Protein AF-A0A3B0WNK8-F1 (afdb_monomer_lite)

Foldseek 3Di:
DPPPPVVVVVVVPPPPPQPPLQDDVDDWDDLVLLQVLLLVLCVVVCVALNNLQCGDQQAGHRLAVDCQLQDFLQQVLCCAQLWAQQDPPDSHRYTGDHCNVVDQLSSSQSNSSNSQPGSNHNNVDGRTSSNSSNSVVVLVCVQVVQPDLPPVQAPNPDPVDGFRQSDKTFRDKDFDAWDADPDDPVRGPPTAGTKIKIKIKGKGKGWDFPPPDDPTDTDIDIDIFIKIWIDGSRDGDDIDGDGDD

Sequence (245 aa):
MYHHVFMAIVLALMSGISFDIFASDSKPLSKNMLMNQGRAQYKLCSGCHGLGGEGTQNFAPALSNSPIVNGPVYPLISAVIGGIAQSKGNKWDAYMPAWSGVLSHERLASVITYIRNSLGNTTGDLVQPDTIVTVVFIYNAIKQAELPYDVKTCNYSMIDEPIKADNVSVIKIEKSGKYNSPHNSKHKGVEYSPVITVTARVSGICKNFDNKSDGAKEKYKRFISEFEFVIYKNNFERWTVKEVF

Secondary structure (DSSP, 8-state):
--SSSTTTTTGGGSS-----TT---SPPPPHHHHHHHHHHHHTTTHHHH-TTS--BTTTB---TT-HHHHS-HHHHHHHHHH-B---TTSS--PPBPP-BTTB-HHHHHHHHHHHHTSTT--------HHHHHHHHHHHHHHHHS---S--TTS-SS---S---GGGEEEEEEEEES-EE-SS-TTSTT-EESSEEEEEEEEEEEEEE---SSSS---EEEEEEEEEEEEEETTEEEEEEE----

Organism: NCBI:txid652676

pLDDT: mean 70.43, std 22.32, range [25.95, 98.62]

Structure (mmCIF, N/CA/C/O backbone):
data_AF-A0A3B0WNK8-F1
#
_entry.id   AF-A0A3B0WNK8-F1
#
loop_
_atom_site.group_PDB
_atom_site.id
_atom_site.type_symbol
_atom_site.label_atom_id
_atom_site.label_alt_id
_atom_site.label_comp_id
_atom_site.label_asym_id
_atom_site.label_entity_id
_atom_site.label_seq_id
_atom_site.pdbx_PDB_ins_code
_atom_site.Cartn_x
_atom_site.Cartn_y
_atom_site.Cartn_z
_atom_site.occupancy
_atom_site.B_iso_or_equiv
_atom_site.auth_seq_id
_atom_site.auth_comp_id
_atom_site.auth_asym_id
_atom_site.auth_atom_id
_atom_site.pdbx_PDB_model_num
ATOM 1 N N . MET A 1 1 ? -19.966 33.168 23.000 1.00 37.72 1 MET A N 1
ATOM 2 C CA . MET A 1 1 ? -19.809 33.012 21.532 1.00 37.72 1 MET A CA 1
ATOM 3 C C . MET A 1 1 ? -19.093 31.707 21.124 1.00 37.72 1 MET A C 1
ATOM 5 O O . MET A 1 1 ? -18.493 31.666 20.065 1.00 37.72 1 MET A O 1
ATOM 9 N N . TYR A 1 2 ? -19.227 30.607 21.884 1.00 29.22 2 TYR A N 1
ATOM 10 C CA . TYR A 1 2 ? -18.675 29.279 21.531 1.00 29.22 2 TYR A CA 1
ATOM 11 C C . TYR A 1 2 ? -19.730 28.162 21.687 1.00 29.22 2 TYR A C 1
ATOM 13 O O . TYR A 1 2 ? -19.453 27.078 22.183 1.00 29.22 2 TYR A O 1
ATOM 21 N N . HIS A 1 3 ? -20.984 28.440 21.318 1.00 26.25 3 HIS A N 1
ATOM 22 C CA . HIS A 1 3 ? -22.077 27.449 21.351 1.00 26.25 3 HIS A CA 1
ATOM 23 C C . HIS A 1 3 ? -22.727 27.201 19.984 1.00 26.25 3 HIS A C 1
ATOM 25 O O . HIS A 1 3 ? -23.557 26.312 19.853 1.00 26.25 3 HIS A O 1
ATOM 31 N N . HIS A 1 4 ? -22.309 27.927 18.941 1.00 26.36 4 HIS A N 1
ATOM 32 C CA . HIS A 1 4 ? -22.907 27.815 17.605 1.00 26.36 4 HIS A CA 1
ATOM 33 C C . HIS A 1 4 ? -22.056 27.030 16.596 1.00 26.36 4 HIS A C 1
ATOM 35 O O . HIS A 1 4 ? -22.533 26.754 15.502 1.00 26.36 4 HIS A O 1
ATOM 41 N N . VAL A 1 5 ? -20.837 26.605 16.955 1.00 28.52 5 VAL A N 1
ATOM 42 C CA . VAL A 1 5 ? -19.966 25.835 16.041 1.00 28.52 5 VAL A CA 1
ATOM 43 C C . VAL A 1 5 ? -20.253 24.325 16.103 1.00 28.52 5 VAL A C 1
ATOM 45 O O . VAL A 1 5 ? -20.134 23.639 15.095 1.00 28.52 5 VAL A O 1
ATOM 48 N N . PHE A 1 6 ? -20.750 23.805 17.233 1.00 28.17 6 PHE A N 1
ATOM 49 C CA . PHE A 1 6 ? -21.112 22.384 17.364 1.00 28.17 6 PHE A CA 1
ATOM 50 C C . PHE A 1 6 ? -22.435 22.006 16.672 1.00 28.17 6 PHE A C 1
ATOM 52 O O . PHE A 1 6 ? -22.648 20.842 16.348 1.00 28.17 6 PHE A O 1
ATOM 59 N N . MET A 1 7 ? -23.316 22.975 16.392 1.00 27.95 7 MET A N 1
ATOM 60 C CA . MET A 1 7 ? -24.612 22.706 15.750 1.00 27.95 7 MET A CA 1
ATOM 61 C C . MET A 1 7 ? -24.535 22.606 14.218 1.00 27.95 7 MET A C 1
ATOM 63 O O . MET A 1 7 ? -25.432 22.042 13.597 1.00 27.95 7 MET A O 1
ATOM 67 N N . ALA A 1 8 ? -23.461 23.109 13.599 1.00 25.95 8 ALA A N 1
ATOM 68 C CA . ALA A 1 8 ? -23.326 23.133 12.142 1.00 25.95 8 ALA A CA 1
ATOM 69 C C . ALA A 1 8 ? -22.844 21.799 11.537 1.00 25.95 8 ALA A C 1
ATOM 71 O O . ALA A 1 8 ? -23.029 21.577 10.346 1.00 25.95 8 ALA A O 1
ATOM 72 N N . ILE A 1 9 ? -22.289 20.883 12.341 1.00 31.25 9 ILE A N 1
ATOM 73 C CA . ILE A 1 9 ? -21.860 19.552 11.866 1.00 31.25 9 ILE A CA 1
ATOM 74 C C . ILE A 1 9 ? -23.006 18.526 11.950 1.00 31.25 9 ILE A C 1
ATOM 76 O O . ILE A 1 9 ? -23.026 17.550 11.207 1.00 31.25 9 ILE A O 1
ATOM 80 N N . VAL A 1 10 ? -24.028 18.778 12.775 1.00 29.42 10 VAL A N 1
ATOM 81 C CA . VAL A 1 10 ? -25.179 17.869 12.931 1.00 29.42 10 VAL A CA 1
ATOM 82 C C . VAL A 1 10 ? -26.252 18.084 11.847 1.00 29.42 10 VAL A C 1
ATOM 84 O O . VAL A 1 10 ? -26.999 17.160 11.533 1.00 29.42 10 VAL A O 1
ATOM 87 N N . LEU A 1 11 ? -26.318 19.258 11.204 1.00 26.69 11 LEU A N 1
ATOM 88 C CA . LEU A 1 11 ? -27.393 19.571 10.246 1.00 26.69 11 LEU A CA 1
ATOM 89 C C . LEU A 1 11 ? -27.169 19.108 8.795 1.00 26.69 11 LEU A C 1
ATOM 91 O O . LEU A 1 11 ? -28.100 19.195 7.999 1.00 26.69 11 LEU A O 1
ATOM 95 N N . ALA A 1 12 ? -26.001 18.565 8.441 1.00 29.78 12 ALA A N 1
ATOM 96 C CA . ALA A 1 12 ? -25.800 17.946 7.123 1.00 29.78 12 ALA A CA 1
ATOM 97 C C . ALA A 1 12 ? -26.299 16.485 7.051 1.00 29.78 12 ALA A C 1
ATOM 99 O O . ALA A 1 12 ? -26.254 15.871 5.989 1.00 29.78 12 ALA A O 1
ATOM 1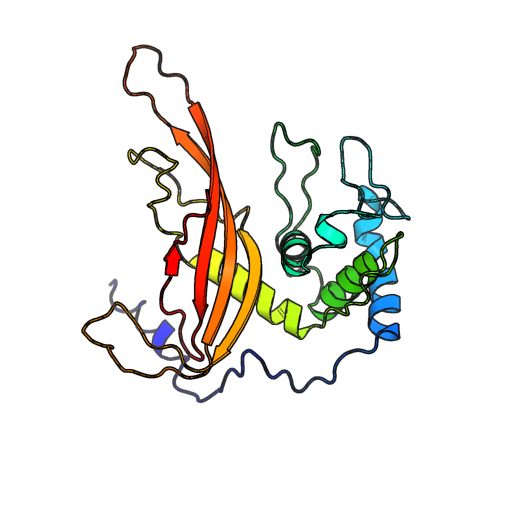00 N N . LEU A 1 13 ? -26.796 15.922 8.161 1.00 36.06 13 LEU A N 1
ATOM 101 C CA . LEU A 1 13 ? -27.188 14.509 8.261 1.00 36.06 13 LEU A CA 1
ATOM 102 C C . LEU A 1 13 ? -28.700 14.253 8.121 1.00 36.06 13 LEU A C 1
ATOM 104 O O . LEU A 1 13 ? -29.122 13.102 8.184 1.00 36.06 13 LEU A O 1
ATOM 108 N N . MET A 1 14 ? -29.528 15.288 7.925 1.00 34.94 14 MET A N 1
ATOM 109 C CA . MET A 1 14 ? -30.997 15.148 7.861 1.00 34.94 14 MET A CA 1
ATOM 110 C C . MET A 1 14 ? -31.585 15.115 6.443 1.00 34.94 14 MET A C 1
ATOM 112 O O . MET A 1 14 ? -32.766 14.818 6.282 1.00 34.94 14 MET A O 1
ATOM 116 N N . SER A 1 15 ? -30.796 15.358 5.396 1.00 31.56 15 SER A N 1
ATOM 117 C CA . SER A 1 15 ? -31.182 14.943 4.045 1.00 31.56 15 SER A CA 1
ATOM 118 C C . SER A 1 15 ? -30.676 13.521 3.857 1.00 31.56 15 SER A C 1
ATOM 120 O O . SER A 1 15 ? -29.467 13.323 3.889 1.00 31.56 15 SER A O 1
ATOM 122 N N . GLY A 1 16 ? -31.581 12.552 3.713 1.00 35.41 16 GLY A N 1
ATOM 123 C CA . GLY A 1 16 ? -31.329 11.109 3.614 1.00 35.41 16 GLY A CA 1
ATOM 124 C C . GLY A 1 16 ? -30.477 10.656 2.424 1.00 35.41 16 GLY A C 1
ATOM 125 O O . GLY A 1 16 ? -30.886 9.783 1.664 1.00 35.41 16 GLY A O 1
ATOM 126 N N . ILE A 1 17 ? -29.277 11.210 2.277 1.00 36.06 17 ILE A N 1
ATOM 127 C CA . ILE A 1 17 ? -28.228 10.665 1.436 1.00 36.06 17 ILE A CA 1
ATOM 128 C C . ILE A 1 17 ? -27.702 9.458 2.207 1.00 36.06 17 ILE A C 1
ATOM 130 O O . ILE A 1 17 ? -26.900 9.576 3.132 1.00 36.06 17 ILE A O 1
ATOM 134 N N . SER A 1 18 ? -28.237 8.287 1.880 1.00 37.50 18 SER A N 1
ATOM 135 C CA . SER A 1 18 ? -27.627 7.031 2.289 1.00 37.50 18 SER A CA 1
ATOM 136 C C . SER A 1 18 ? -26.228 7.013 1.681 1.00 37.50 18 SER A C 1
ATOM 138 O O . SER A 1 18 ? -26.074 6.773 0.488 1.00 37.50 18 SER A O 1
ATOM 140 N N . PHE A 1 19 ? -25.204 7.331 2.472 1.00 38.59 19 PHE A N 1
ATOM 141 C CA . PHE A 1 19 ? -23.836 7.015 2.098 1.00 38.59 19 PHE A CA 1
ATOM 142 C C . PHE A 1 19 ? -23.714 5.500 2.217 1.00 38.59 19 PHE A C 1
ATOM 144 O O . PHE A 1 19 ? -23.379 4.959 3.271 1.00 38.59 19 PHE A O 1
ATOM 151 N N . ASP A 1 20 ? -24.040 4.786 1.145 1.00 43.72 20 ASP A N 1
ATOM 152 C CA . ASP A 1 20 ? -23.587 3.416 0.999 1.00 43.72 20 ASP A CA 1
ATOM 153 C C . ASP A 1 20 ? -22.071 3.475 0.806 1.00 43.72 20 ASP A C 1
ATOM 155 O O . ASP A 1 20 ? -21.561 3.483 -0.309 1.00 43.72 20 ASP A O 1
ATOM 159 N N . ILE A 1 21 ? -21.343 3.509 1.929 1.00 48.03 21 ILE A N 1
ATOM 160 C CA . ILE A 1 21 ? -19.869 3.522 2.043 1.00 48.03 21 ILE A CA 1
ATOM 161 C C . ILE A 1 21 ? -19.209 2.381 1.225 1.00 48.03 21 ILE A C 1
ATOM 163 O O . ILE A 1 21 ? -17.996 2.357 1.049 1.00 48.03 21 ILE A O 1
ATOM 167 N N . PHE A 1 22 ? -19.999 1.451 0.675 1.00 52.12 22 PHE A N 1
ATOM 168 C CA . PHE A 1 22 ? -19.555 0.245 -0.015 1.00 52.12 22 PHE A CA 1
ATOM 169 C C . PHE A 1 22 ? -20.239 -0.092 -1.333 1.00 52.12 22 PHE A C 1
ATOM 171 O O . PHE A 1 22 ? -19.900 -1.124 -1.910 1.00 52.12 22 PHE A O 1
ATOM 178 N N . ALA A 1 23 ? -21.198 0.702 -1.798 1.00 46.16 23 ALA A N 1
ATOM 179 C CA . ALA A 1 23 ? -21.828 0.447 -3.086 1.00 46.16 23 ALA A CA 1
ATOM 180 C C . ALA A 1 23 ? -21.550 1.634 -3.997 1.00 46.16 23 ALA A C 1
ATOM 182 O O . ALA A 1 23 ? -22.350 2.555 -4.118 1.00 46.16 23 ALA A O 1
ATOM 183 N N . SER A 1 24 ? -20.378 1.617 -4.629 1.00 51.16 24 SER A N 1
ATOM 184 C CA . SER A 1 24 ? -20.293 2.284 -5.916 1.00 51.16 24 SER A CA 1
ATOM 185 C C . SER A 1 24 ? -21.029 1.395 -6.911 1.00 51.16 24 SER A C 1
ATOM 187 O O . SER A 1 24 ? -20.645 0.246 -7.126 1.00 51.16 24 SER A O 1
ATOM 189 N N . ASP A 1 25 ? -22.068 1.925 -7.550 1.00 54.75 25 ASP A N 1
ATOM 190 C CA . ASP A 1 25 ? -22.726 1.274 -8.690 1.00 54.75 25 ASP A CA 1
ATOM 191 C C . ASP A 1 25 ? -21.802 1.196 -9.929 1.00 54.75 25 ASP A C 1
ATOM 193 O O . ASP A 1 25 ? -22.206 0.745 -11.005 1.00 54.75 25 ASP A O 1
ATOM 197 N N . SER A 1 26 ? -20.539 1.633 -9.817 1.00 64.69 26 SER A N 1
ATOM 198 C CA . SER A 1 26 ? -19.563 1.504 -10.889 1.00 64.69 26 SER A CA 1
ATOM 199 C C . SER A 1 26 ? -19.149 0.047 -11.071 1.00 64.69 26 SER A C 1
ATOM 201 O O . SER A 1 26 ? -18.575 -0.584 -10.184 1.00 64.69 26 SER A O 1
ATOM 203 N N . LYS A 1 27 ? -19.387 -0.476 -12.274 1.00 79.94 27 LYS A N 1
ATOM 204 C CA . LYS A 1 27 ? -18.893 -1.785 -12.704 1.00 79.94 27 LYS A CA 1
ATOM 205 C C . LYS A 1 27 ? -17.378 -1.904 -12.436 1.00 79.94 27 LYS A C 1
ATOM 207 O O . LYS A 1 27 ? -16.642 -0.986 -12.808 1.00 79.94 27 LYS A O 1
ATOM 212 N N . PRO A 1 28 ? -16.893 -3.032 -11.875 1.00 89.00 28 PRO A N 1
ATOM 213 C CA . PRO A 1 28 ? -15.470 -3.222 -11.619 1.00 89.00 28 PRO A CA 1
ATOM 214 C C . PRO A 1 28 ? -14.658 -3.104 -12.908 1.00 89.00 28 PRO A C 1
ATOM 216 O O . PRO A 1 28 ? -15.062 -3.581 -13.977 1.00 89.00 28 PRO A O 1
ATOM 219 N N . LEU A 1 29 ? -13.483 -2.492 -12.797 1.00 93.38 29 LEU A N 1
ATOM 220 C CA . LEU A 1 29 ? -12.569 -2.333 -13.915 1.00 93.38 29 LEU A CA 1
ATOM 221 C C . LEU A 1 29 ? -11.944 -3.677 -14.278 1.00 93.38 29 LEU A C 1
ATOM 223 O O . LEU A 1 29 ? -11.551 -4.468 -13.415 1.00 93.38 29 LEU A O 1
ATOM 227 N N . SER A 1 30 ? -11.826 -3.924 -15.583 1.00 96.75 30 SER A N 1
ATOM 228 C CA . SER A 1 30 ? -11.186 -5.139 -16.085 1.00 96.75 30 SER A CA 1
ATOM 229 C C . SER A 1 30 ? -9.683 -5.139 -15.792 1.00 96.75 30 SER A C 1
ATOM 231 O O . SER A 1 30 ? -9.039 -4.087 -15.771 1.00 96.75 30 SER A O 1
ATOM 233 N N . LYS A 1 31 ? -9.091 -6.335 -15.661 1.00 96.50 31 LYS A N 1
ATOM 234 C CA . LYS A 1 31 ? -7.638 -6.500 -15.497 1.00 96.50 31 LYS A CA 1
ATOM 235 C C . LYS A 1 31 ? -6.847 -5.745 -16.566 1.00 96.50 31 LYS A C 1
ATOM 237 O O . LYS A 1 31 ? -5.891 -5.057 -16.236 1.00 96.50 31 LYS A O 1
ATOM 242 N N . ASN A 1 32 ? -7.252 -5.833 -17.834 1.00 97.81 32 ASN A N 1
ATOM 243 C CA . ASN A 1 32 ? -6.546 -5.160 -18.927 1.00 97.81 32 ASN A CA 1
ATOM 244 C C . ASN A 1 32 ? -6.573 -3.634 -18.784 1.00 97.81 32 ASN A C 1
ATOM 246 O O . ASN A 1 32 ? -5.550 -2.992 -19.007 1.00 97.81 32 ASN A O 1
ATOM 250 N N . MET A 1 33 ? -7.704 -3.055 -18.370 1.00 97.44 33 MET A N 1
ATOM 251 C CA . MET A 1 33 ? -7.795 -1.615 -18.107 1.00 97.44 33 MET A CA 1
ATOM 252 C C . MET A 1 33 ? -6.867 -1.207 -16.961 1.00 97.44 33 MET A C 1
ATOM 254 O O . MET A 1 33 ? -6.039 -0.315 -17.146 1.00 97.44 33 MET A O 1
ATOM 258 N N . LEU A 1 34 ? -6.943 -1.916 -15.827 1.00 98.38 34 LEU A N 1
ATOM 259 C CA . LEU A 1 34 ? -6.104 -1.654 -14.655 1.00 98.38 34 LEU A CA 1
ATOM 260 C C . LEU A 1 34 ? -4.610 -1.769 -14.986 1.00 98.38 34 LEU A C 1
ATOM 262 O O . LEU A 1 34 ? -3.828 -0.888 -14.643 1.00 98.38 34 LEU A O 1
ATOM 266 N N . MET A 1 35 ? -4.203 -2.819 -15.705 1.00 98.38 35 MET A N 1
ATOM 267 C CA . MET A 1 35 ? -2.801 -3.043 -16.065 1.00 98.38 35 MET A CA 1
ATOM 268 C C . MET A 1 35 ? -2.279 -2.009 -17.069 1.00 98.38 35 MET A C 1
ATOM 270 O O . MET A 1 35 ? -1.164 -1.512 -16.901 1.00 98.38 35 MET A O 1
ATOM 274 N N . ASN A 1 36 ? -3.059 -1.656 -18.096 1.00 98.31 36 ASN A N 1
ATOM 275 C CA . ASN A 1 36 ? -2.638 -0.682 -19.107 1.00 98.31 36 ASN A CA 1
ATOM 276 C C . ASN A 1 36 ? -2.526 0.725 -18.518 1.00 98.31 36 ASN A C 1
ATOM 278 O O . ASN A 1 36 ? -1.515 1.406 -18.703 1.00 98.31 36 ASN A O 1
ATOM 282 N N . GLN A 1 37 ? -3.541 1.148 -17.765 1.00 98.44 37 GLN A N 1
ATOM 283 C CA . GLN A 1 37 ? -3.515 2.438 -17.090 1.00 98.44 37 GLN A CA 1
ATOM 284 C C . GLN A 1 37 ? -2.439 2.462 -16.004 1.00 98.44 37 GLN A C 1
ATOM 286 O O . GLN A 1 37 ? -1.698 3.437 -15.900 1.00 98.44 37 GLN A O 1
ATOM 291 N N . GLY A 1 38 ? -2.296 1.378 -15.243 1.00 98.56 38 GLY A N 1
ATOM 292 C CA . GLY A 1 38 ? -1.302 1.251 -14.186 1.00 98.56 38 GLY A CA 1
ATOM 293 C C . GLY A 1 38 ? 0.124 1.343 -14.710 1.00 98.56 38 GLY A C 1
ATOM 294 O O . GLY A 1 38 ? 0.927 2.078 -14.143 1.00 98.56 38 GLY A O 1
ATOM 295 N N . ARG A 1 39 ? 0.421 0.717 -15.856 1.00 98.44 39 ARG A N 1
ATOM 296 C CA . ARG A 1 39 ? 1.704 0.879 -16.558 1.00 98.44 39 ARG A CA 1
ATOM 297 C C . ARG A 1 39 ? 1.978 2.340 -16.913 1.00 98.44 39 ARG A C 1
ATOM 299 O O . ARG A 1 39 ? 3.106 2.806 -16.769 1.00 98.44 39 ARG A O 1
ATOM 306 N N . ALA A 1 40 ? 0.965 3.064 -17.392 1.00 98.19 40 ALA A N 1
ATOM 307 C CA . ALA A 1 40 ? 1.114 4.475 -17.735 1.00 98.19 40 ALA A CA 1
ATOM 308 C C . ALA A 1 40 ? 1.395 5.336 -16.494 1.00 98.19 40 ALA A C 1
ATOM 310 O O . ALA A 1 40 ? 2.270 6.198 -16.547 1.00 98.19 40 ALA A O 1
ATOM 311 N N . GLN A 1 41 ? 0.705 5.071 -15.379 1.00 98.25 41 GLN A N 1
ATOM 312 C CA . GLN A 1 41 ? 0.925 5.780 -14.115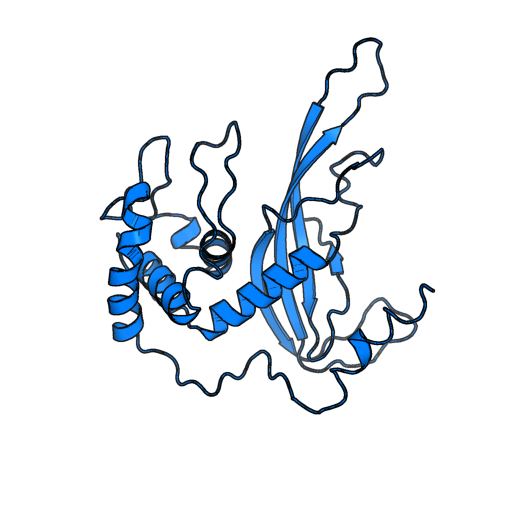 1.00 98.25 41 GLN A CA 1
ATOM 313 C C . GLN A 1 41 ? 2.261 5.415 -13.457 1.00 98.25 41 GLN A C 1
ATOM 315 O O . GLN A 1 41 ? 2.887 6.274 -12.846 1.00 98.25 41 GLN A O 1
ATOM 320 N N . TYR A 1 42 ? 2.749 4.182 -13.632 1.00 98.50 42 TYR A N 1
ATOM 321 C CA . TYR A 1 42 ? 4.013 3.727 -13.045 1.00 98.50 42 TYR A CA 1
ATOM 322 C C . TYR A 1 42 ? 5.223 4.567 -13.480 1.00 98.50 42 TYR A C 1
ATOM 324 O O . TYR A 1 42 ? 6.209 4.636 -12.752 1.00 98.50 42 TYR A O 1
ATOM 332 N N . LYS A 1 43 ? 5.139 5.284 -14.609 1.00 97.00 43 LYS A N 1
ATOM 333 C CA . LYS A 1 43 ? 6.168 6.248 -15.039 1.00 97.00 43 LYS A CA 1
ATOM 334 C C . LYS A 1 43 ? 6.470 7.318 -13.982 1.00 97.00 43 LYS A C 1
ATOM 336 O O . LYS A 1 43 ? 7.591 7.808 -13.912 1.00 97.00 43 LYS A O 1
ATOM 341 N N . LEU A 1 44 ? 5.483 7.665 -13.154 1.00 96.94 44 LEU A N 1
ATOM 342 C CA . LEU A 1 44 ? 5.641 8.597 -12.035 1.00 96.94 44 LEU A CA 1
ATOM 343 C C . LEU A 1 44 ? 6.426 7.977 -10.868 1.00 96.94 44 LEU A C 1
ATOM 345 O O . LEU A 1 44 ? 7.073 8.687 -10.106 1.00 96.94 44 LEU A O 1
ATOM 349 N N . CYS A 1 45 ? 6.381 6.651 -10.733 1.00 97.38 45 CYS A N 1
ATOM 350 C CA . CYS A 1 45 ? 7.039 5.895 -9.669 1.00 97.38 45 CYS A CA 1
ATOM 351 C C . CYS A 1 45 ? 8.452 5.443 -10.073 1.00 97.38 45 CYS A C 1
ATOM 353 O O . CYS A 1 45 ? 9.346 5.350 -9.230 1.00 97.38 45 CYS A O 1
ATOM 355 N N . SER A 1 46 ? 8.664 5.167 -11.364 1.00 97.00 46 SER A N 1
ATOM 356 C CA . SER A 1 46 ? 9.895 4.565 -11.882 1.00 97.00 46 SER A CA 1
ATOM 357 C C . SER A 1 46 ? 11.126 5.458 -11.757 1.00 97.00 46 SER A C 1
ATOM 359 O O . SER A 1 46 ? 12.237 4.942 -11.783 1.00 97.00 46 SER A O 1
ATOM 361 N N . GLY 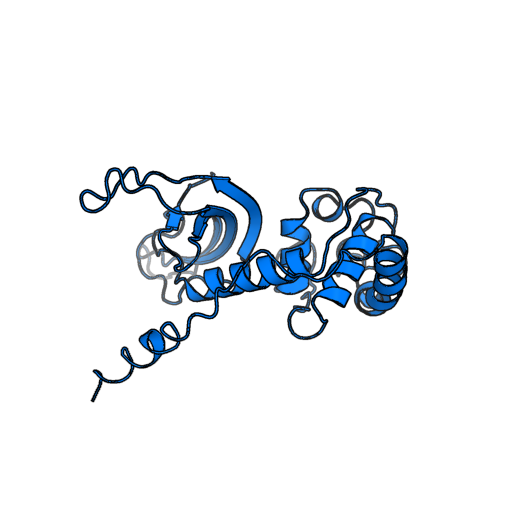A 1 47 ? 10.953 6.775 -11.602 1.00 94.56 47 GLY A N 1
ATOM 362 C CA . GLY A 1 47 ? 12.072 7.697 -11.378 1.00 94.56 47 GLY A CA 1
ATOM 363 C C . GLY A 1 47 ? 12.866 7.379 -10.107 1.00 94.56 47 GLY A C 1
ATOM 364 O O . GLY A 1 47 ? 14.079 7.546 -10.092 1.00 94.56 47 GLY A O 1
ATOM 365 N N . CYS A 1 48 ? 12.197 6.860 -9.072 1.00 95.19 48 CYS A N 1
ATOM 366 C CA . CYS A 1 48 ? 12.845 6.426 -7.833 1.00 95.19 48 CYS A CA 1
ATOM 367 C C . CYS A 1 48 ? 12.955 4.898 -7.760 1.00 95.19 48 CYS A C 1
ATOM 369 O O . CYS A 1 48 ? 13.992 4.360 -7.377 1.00 95.19 48 CYS A O 1
ATOM 371 N N . HIS A 1 49 ? 11.886 4.187 -8.130 1.00 96.88 49 HIS A N 1
ATOM 372 C CA . HIS A 1 49 ? 11.799 2.734 -7.969 1.00 96.88 49 HIS A CA 1
ATOM 373 C C . HIS A 1 49 ? 12.394 1.928 -9.132 1.00 96.88 49 HIS A C 1
ATOM 375 O O . HIS A 1 49 ? 12.370 0.701 -9.081 1.00 96.88 49 HIS A O 1
ATOM 381 N N . GLY A 1 50 ? 12.929 2.584 -10.162 1.00 97.00 50 GLY A N 1
ATOM 382 C CA . GLY A 1 50 ? 13.478 1.924 -11.343 1.00 97.00 50 GLY A CA 1
ATOM 383 C C . GLY A 1 50 ? 12.403 1.488 -12.342 1.00 97.00 50 GLY A C 1
ATOM 384 O O . GLY A 1 50 ? 11.211 1.383 -12.023 1.00 97.00 50 GLY A O 1
ATOM 385 N N . LEU A 1 51 ? 12.809 1.246 -13.589 1.00 96.75 51 LEU A N 1
ATOM 386 C CA . LEU A 1 51 ? 11.878 0.874 -14.664 1.00 96.75 51 LEU A CA 1
ATOM 387 C C . LEU A 1 51 ? 11.298 -0.530 -14.458 1.00 96.75 51 LEU A C 1
ATOM 389 O O . LEU A 1 51 ? 10.135 -0.768 -14.786 1.00 96.75 51 LEU A O 1
ATOM 393 N N . GLY A 1 52 ? 12.101 -1.440 -13.908 1.00 96.75 52 GLY A N 1
ATOM 394 C CA . GLY A 1 52 ? 11.733 -2.807 -13.560 1.00 96.75 52 GLY A CA 1
ATOM 395 C C . GLY A 1 52 ? 11.327 -2.984 -12.097 1.00 96.75 52 GLY A C 1
ATOM 396 O O . GLY A 1 52 ? 11.047 -4.109 -11.697 1.00 96.75 52 GLY A O 1
ATOM 397 N N . GLY A 1 53 ? 11.256 -1.908 -11.306 1.00 97.69 53 GLY A N 1
ATOM 398 C CA . GLY A 1 53 ? 10.954 -1.986 -9.876 1.00 97.69 53 GLY A CA 1
ATOM 399 C C . GLY A 1 53 ? 12.146 -2.411 -9.016 1.00 97.69 53 GLY A C 1
ATOM 400 O O . GLY A 1 53 ? 11.950 -2.788 -7.867 1.00 97.69 53 GLY A O 1
ATOM 401 N N . GLU A 1 54 ? 13.364 -2.366 -9.544 1.00 96.50 54 GLU A N 1
ATOM 402 C CA . GLU A 1 54 ? 14.608 -2.776 -8.888 1.00 96.50 54 GLU A CA 1
ATOM 403 C C . GLU A 1 54 ? 15.032 -1.866 -7.720 1.00 96.50 54 GLU A C 1
ATOM 405 O O . GLU A 1 54 ? 15.841 -2.262 -6.879 1.00 96.50 54 GLU A O 1
ATOM 410 N N . GLY A 1 55 ? 14.445 -0.671 -7.620 1.00 94.69 55 GLY A N 1
ATOM 411 C CA . GLY A 1 55 ? 14.807 0.336 -6.630 1.00 94.69 55 GLY A CA 1
ATOM 412 C C . GLY A 1 55 ? 16.111 1.061 -6.961 1.00 94.69 55 GLY A C 1
ATOM 413 O O . GLY A 1 55 ? 16.779 0.790 -7.954 1.00 94.69 55 GLY A O 1
ATOM 414 N N . THR A 1 56 ? 16.486 1.994 -6.092 1.00 90.75 56 THR A N 1
ATOM 415 C CA . THR A 1 56 ? 17.746 2.738 -6.188 1.00 90.75 56 THR A CA 1
ATOM 416 C C . THR A 1 56 ? 18.495 2.584 -4.873 1.00 90.75 56 THR A C 1
ATOM 418 O O . THR A 1 56 ? 17.957 2.896 -3.807 1.00 90.75 56 THR A O 1
ATOM 421 N N . GLN A 1 57 ? 19.735 2.093 -4.930 1.00 88.12 57 GLN A N 1
ATOM 422 C CA . GLN A 1 57 ? 20.536 1.806 -3.740 1.00 88.12 57 GLN A CA 1
ATOM 423 C C . GLN A 1 57 ? 20.601 3.019 -2.798 1.00 88.12 57 GLN A C 1
ATOM 425 O O . GLN A 1 57 ? 20.874 4.134 -3.230 1.00 88.12 57 GLN A O 1
ATOM 430 N N . ASN A 1 58 ? 20.339 2.786 -1.507 1.00 84.19 58 ASN A N 1
ATOM 431 C CA . ASN A 1 58 ? 20.296 3.792 -0.432 1.00 84.19 58 ASN A CA 1
ATOM 432 C C . ASN A 1 58 ? 19.279 4.937 -0.613 1.00 84.19 58 ASN A C 1
ATOM 434 O O . ASN A 1 58 ? 19.213 5.824 0.232 1.00 84.19 58 ASN A O 1
ATOM 438 N N . PHE A 1 59 ? 18.452 4.909 -1.661 1.00 86.62 59 PHE A N 1
ATOM 439 C CA . PHE A 1 59 ? 17.489 5.967 -1.955 1.00 86.62 59 PHE A CA 1
ATOM 440 C C . PHE A 1 59 ? 16.054 5.442 -1.909 1.00 86.62 59 PHE A C 1
ATOM 442 O O . PHE A 1 59 ? 15.289 5.842 -1.038 1.00 86.62 59 PHE A O 1
ATOM 449 N N . ALA A 1 60 ? 15.704 4.478 -2.762 1.00 91.00 60 ALA A N 1
ATOM 450 C CA . ALA A 1 60 ? 14.348 3.944 -2.861 1.00 91.00 60 ALA A CA 1
ATOM 451 C C . ALA A 1 60 ? 14.344 2.407 -2.855 1.00 91.00 60 ALA A C 1
ATOM 453 O O . ALA A 1 60 ? 15.168 1.789 -3.534 1.00 91.00 60 ALA A O 1
ATOM 454 N N . PRO A 1 61 ? 13.412 1.762 -2.131 1.00 92.31 61 PRO A N 1
ATOM 455 C CA . PRO A 1 61 ? 13.340 0.309 -2.081 1.00 92.31 61 PRO A CA 1
ATOM 456 C C . PRO A 1 61 ? 12.935 -0.292 -3.427 1.00 92.31 61 PRO A C 1
ATOM 458 O O . PRO A 1 61 ? 12.177 0.308 -4.196 1.00 92.31 61 PRO A O 1
ATOM 461 N N . ALA A 1 62 ? 13.368 -1.531 -3.653 1.00 95.25 62 ALA A N 1
ATOM 462 C CA . ALA A 1 62 ? 12.827 -2.365 -4.713 1.00 95.25 62 ALA A CA 1
ATOM 463 C C . ALA A 1 62 ? 11.330 -2.634 -4.477 1.00 95.25 62 ALA A C 1
ATOM 465 O O . ALA A 1 62 ? 10.897 -2.927 -3.357 1.00 95.25 62 ALA A O 1
ATOM 466 N N . LEU A 1 63 ? 10.552 -2.550 -5.550 1.00 97.38 63 LEU A N 1
ATOM 467 C CA . LEU A 1 63 ? 9.170 -3.014 -5.639 1.00 97.38 63 LEU A CA 1
ATOM 468 C C . LEU A 1 63 ? 9.096 -4.444 -6.191 1.00 97.38 63 LEU A C 1
ATOM 470 O O . LEU A 1 63 ? 8.171 -5.179 -5.849 1.00 97.38 63 LEU A O 1
ATOM 474 N N . SER A 1 64 ? 10.070 -4.857 -7.005 1.00 96.19 64 SER A N 1
ATOM 475 C CA . SER A 1 64 ? 10.200 -6.227 -7.503 1.00 96.19 64 SER A CA 1
ATOM 476 C C . SER A 1 64 ? 10.482 -7.196 -6.355 1.00 96.19 64 SER A C 1
ATOM 478 O O . SER A 1 64 ? 11.412 -6.964 -5.580 1.00 96.19 64 SER A O 1
ATOM 480 N N . ASN A 1 65 ? 9.708 -8.280 -6.241 1.00 92.69 65 ASN A N 1
ATOM 481 C CA . ASN A 1 65 ? 9.829 -9.288 -5.176 1.00 92.69 65 ASN A CA 1
ATOM 482 C C . ASN A 1 65 ? 9.765 -8.704 -3.751 1.00 92.69 65 ASN A C 1
ATOM 484 O O . ASN A 1 65 ? 10.273 -9.288 -2.794 1.00 92.69 65 ASN A O 1
ATOM 488 N N . SER A 1 66 ? 9.146 -7.532 -3.589 1.00 92.56 66 SER A N 1
ATOM 489 C CA . SER A 1 66 ? 9.073 -6.852 -2.298 1.00 92.56 66 SER A CA 1
ATOM 490 C C . SER A 1 66 ? 8.056 -7.532 -1.374 1.00 92.56 66 SER A C 1
ATOM 492 O O . SER A 1 66 ? 6.928 -7.782 -1.810 1.00 92.56 66 SER A O 1
ATOM 494 N N . PRO A 1 67 ? 8.381 -7.783 -0.090 1.00 91.44 67 PRO A N 1
ATOM 495 C CA . PRO A 1 67 ? 7.421 -8.317 0.878 1.00 91.44 67 PRO A CA 1
ATOM 496 C C . PRO A 1 67 ? 6.196 -7.417 1.079 1.00 91.44 67 PRO A C 1
ATOM 498 O O . PRO A 1 67 ? 5.090 -7.917 1.254 1.00 91.44 67 PRO A O 1
ATOM 501 N N . ILE A 1 68 ? 6.367 -6.091 1.005 1.00 89.62 68 ILE A N 1
ATOM 502 C CA . ILE A 1 68 ? 5.246 -5.141 1.099 1.00 89.62 68 ILE A CA 1
ATOM 503 C C . ILE A 1 68 ? 4.351 -5.245 -0.138 1.00 89.62 68 ILE A C 1
ATOM 505 O O . ILE A 1 68 ? 3.132 -5.156 -0.024 1.00 89.62 68 ILE A O 1
ATOM 509 N N . VAL A 1 69 ? 4.944 -5.454 -1.317 1.00 95.50 69 VAL A N 1
ATOM 510 C CA . VAL A 1 69 ? 4.180 -5.564 -2.565 1.00 95.50 69 VAL A CA 1
ATOM 511 C C . VAL A 1 69 ? 3.460 -6.903 -2.670 1.00 95.50 69 VAL A C 1
ATOM 513 O O . VAL A 1 69 ? 2.321 -6.920 -3.122 1.00 95.50 69 VAL A O 1
ATOM 516 N N . ASN A 1 70 ? 4.083 -8.000 -2.240 1.00 94.88 70 ASN A N 1
ATOM 517 C CA . ASN A 1 70 ? 3.520 -9.349 -2.364 1.00 94.88 70 ASN A CA 1
ATOM 518 C C . ASN A 1 70 ? 2.676 -9.790 -1.158 1.00 94.88 70 ASN A C 1
ATOM 520 O O . ASN A 1 70 ? 1.945 -10.771 -1.252 1.00 94.88 70 ASN A O 1
ATOM 524 N N . GLY A 1 71 ? 2.755 -9.076 -0.034 1.00 91.44 71 GLY A N 1
ATOM 525 C CA . GLY A 1 71 ? 1.939 -9.325 1.151 1.00 91.44 71 GLY A CA 1
ATOM 526 C C . GLY A 1 71 ? 0.508 -8.772 1.047 1.00 91.44 71 GLY A C 1
ATOM 527 O O . GLY A 1 71 ? 0.005 -8.504 -0.057 1.00 91.44 71 GLY A O 1
ATOM 528 N N . PRO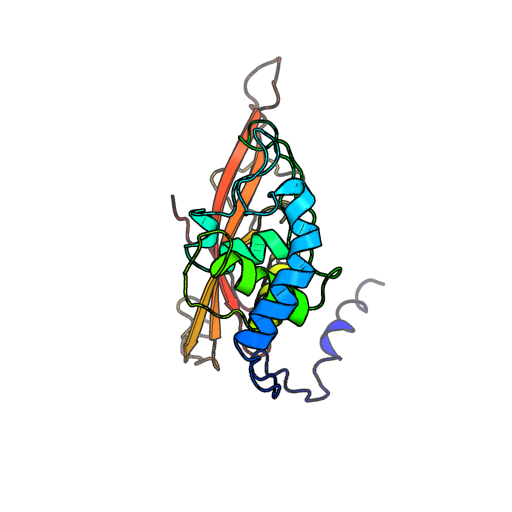 A 1 72 ? -0.160 -8.567 2.202 1.00 89.44 72 PRO A N 1
ATOM 529 C CA . PRO A 1 72 ? -1.465 -7.915 2.269 1.00 89.44 72 PRO A CA 1
ATOM 530 C C . PRO A 1 72 ? -1.477 -6.580 1.519 1.00 89.44 72 PRO A C 1
ATOM 532 O O . PRO A 1 72 ? -0.501 -5.833 1.536 1.00 89.44 72 PRO A O 1
ATOM 535 N N . VAL A 1 73 ? -2.593 -6.268 0.862 1.00 91.12 73 VAL A N 1
ATOM 536 C CA . VAL A 1 73 ? -2.668 -5.120 -0.054 1.00 91.12 73 VAL A CA 1
ATOM 537 C C . VAL A 1 73 ? -2.696 -3.764 0.662 1.00 91.12 73 VAL A C 1
ATOM 539 O O . VAL A 1 73 ? -2.164 -2.779 0.152 1.00 91.12 73 VAL A O 1
ATOM 542 N N . TYR A 1 74 ? -3.285 -3.692 1.857 1.00 89.25 74 TYR A N 1
ATOM 543 C CA . TYR A 1 74 ? -3.541 -2.421 2.540 1.00 89.25 74 TYR A CA 1
ATOM 544 C C . TYR A 1 74 ? -2.281 -1.659 2.988 1.00 89.25 74 TYR A C 1
ATOM 546 O O . TYR A 1 74 ? -2.269 -0.435 2.827 1.00 89.25 74 TYR A O 1
ATOM 554 N N . PRO A 1 75 ? -1.196 -2.311 3.456 1.00 86.50 75 PRO A N 1
ATOM 555 C CA . PRO A 1 75 ? 0.080 -1.635 3.683 1.00 86.50 75 PRO A CA 1
ATOM 556 C C . PRO A 1 75 ? 0.640 -0.956 2.427 1.00 86.50 75 PRO A C 1
ATOM 558 O O . PRO A 1 75 ? 1.062 0.198 2.497 1.00 86.50 75 PRO A O 1
ATOM 561 N N . LEU A 1 76 ? 0.592 -1.630 1.269 1.00 93.00 76 LEU A N 1
ATOM 562 C CA . LEU A 1 76 ? 1.014 -1.035 -0.003 1.00 93.00 76 LEU A CA 1
ATOM 563 C C . LEU A 1 76 ? 0.120 0.152 -0.378 1.00 93.00 76 LEU A C 1
ATOM 565 O O . LEU A 1 76 ? 0.635 1.205 -0.744 1.00 93.00 76 LEU A O 1
ATOM 569 N N . ILE A 1 77 ? -1.206 0.011 -0.251 1.00 93.69 77 ILE A N 1
ATOM 570 C CA . ILE A 1 77 ? -2.135 1.120 -0.514 1.00 93.69 77 ILE A CA 1
ATOM 571 C C . ILE A 1 77 ? -1.815 2.307 0.397 1.00 93.69 77 ILE A C 1
ATOM 573 O O . ILE A 1 77 ? -1.688 3.421 -0.099 1.00 93.69 77 ILE A O 1
ATOM 577 N N . SER A 1 78 ? -1.623 2.068 1.697 1.00 87.62 78 SER A N 1
ATOM 578 C CA . SER A 1 78 ? -1.327 3.106 2.692 1.00 87.62 78 SER A CA 1
ATOM 579 C C . SER A 1 78 ? -0.050 3.877 2.351 1.00 87.62 78 SER A C 1
ATOM 581 O O . SER A 1 78 ? -0.057 5.105 2.386 1.00 87.62 78 SER A O 1
ATOM 583 N N . ALA A 1 79 ? 1.012 3.173 1.943 1.00 89.38 79 ALA A N 1
ATOM 584 C CA . ALA A 1 79 ? 2.260 3.795 1.506 1.00 89.38 79 ALA A CA 1
ATOM 585 C C . ALA A 1 79 ? 2.068 4.683 0.265 1.00 89.38 79 ALA A C 1
ATOM 587 O O . ALA A 1 79 ? 2.608 5.783 0.202 1.00 89.38 79 ALA A O 1
ATOM 588 N N . VAL A 1 80 ? 1.270 4.243 -0.715 1.00 94.62 80 VAL A N 1
ATOM 589 C CA . VAL A 1 80 ? 1.012 5.031 -1.931 1.00 94.62 80 VAL A CA 1
ATOM 590 C C . VAL A 1 80 ? 0.137 6.251 -1.636 1.00 94.62 80 VAL A C 1
ATOM 592 O O . VAL A 1 80 ? 0.461 7.354 -2.071 1.00 94.62 80 VAL A O 1
ATOM 595 N N . ILE A 1 81 ? -0.959 6.093 -0.891 1.00 92.06 81 ILE A N 1
ATOM 596 C CA . ILE A 1 81 ? -1.888 7.204 -0.637 1.00 92.06 81 ILE A CA 1
ATOM 597 C C . ILE A 1 81 ? -1.322 8.218 0.359 1.00 92.06 81 ILE A C 1
ATOM 599 O O . ILE A 1 81 ? -1.552 9.412 0.189 1.00 92.06 81 ILE A O 1
ATOM 603 N N . GLY A 1 82 ? -0.606 7.745 1.382 1.00 85.50 82 GLY A N 1
ATOM 604 C CA . GLY A 1 82 ? -0.123 8.547 2.504 1.00 85.50 82 GLY A CA 1
ATOM 605 C C . GLY A 1 82 ? 1.322 9.012 2.359 1.00 85.50 82 GLY A C 1
ATOM 606 O O . GLY A 1 82 ? 1.731 9.928 3.069 1.00 85.50 82 GLY A O 1
ATOM 607 N N . GLY A 1 83 ? 2.076 8.415 1.435 1.00 88.50 83 GLY A N 1
ATOM 608 C CA . GLY A 1 83 ? 3.513 8.622 1.326 1.00 88.50 83 GLY A CA 1
ATOM 609 C C . GLY A 1 83 ? 4.278 7.963 2.474 1.00 88.50 83 GLY A C 1
ATOM 610 O O . GLY A 1 83 ? 3.716 7.280 3.332 1.00 88.50 83 GLY A O 1
ATOM 611 N N . ILE A 1 84 ? 5.591 8.171 2.482 1.00 82.88 84 ILE A N 1
ATOM 612 C CA . ILE A 1 84 ? 6.497 7.715 3.538 1.00 82.88 84 ILE A CA 1
ATOM 613 C C . ILE A 1 84 ? 7.424 8.879 3.873 1.00 82.88 84 ILE A C 1
ATOM 615 O O . ILE A 1 84 ? 8.182 9.347 3.021 1.00 82.88 84 ILE A O 1
ATOM 619 N N . ALA A 1 85 ? 7.364 9.349 5.118 1.00 76.81 85 ALA A N 1
ATOM 620 C CA . ALA A 1 85 ? 8.252 10.397 5.597 1.00 76.81 85 ALA A CA 1
ATOM 621 C C . ALA A 1 85 ? 9.716 9.924 5.594 1.00 76.81 85 ALA A C 1
ATOM 623 O O . ALA A 1 85 ? 10.018 8.773 5.923 1.00 76.81 85 ALA A O 1
ATOM 624 N N . GLN A 1 86 ? 10.639 10.835 5.279 1.00 72.06 86 GLN A N 1
ATOM 625 C CA . GLN A 1 86 ? 12.062 10.573 5.469 1.00 72.06 86 GLN A CA 1
ATOM 626 C C . GLN A 1 86 ? 12.330 10.339 6.961 1.00 72.06 86 GLN A C 1
ATOM 628 O O . GLN A 1 86 ? 11.844 11.079 7.818 1.00 72.06 86 GLN A O 1
ATOM 633 N N . SER A 1 87 ? 13.116 9.317 7.295 1.00 61.22 87 SER A N 1
ATOM 634 C CA . SER A 1 87 ? 13.463 9.029 8.685 1.00 61.22 87 SER A CA 1
ATOM 635 C C . SER A 1 87 ? 14.945 8.724 8.811 1.00 61.22 87 SER A C 1
ATOM 637 O O . SER A 1 87 ? 15.445 7.763 8.229 1.00 61.22 87 SER A O 1
ATOM 639 N N . LYS A 1 88 ? 15.644 9.519 9.626 1.00 56.66 88 LYS A N 1
ATOM 640 C CA . LYS A 1 88 ? 17.065 9.304 9.913 1.00 56.66 88 LYS A CA 1
ATOM 641 C C . LYS A 1 88 ? 17.277 7.909 10.510 1.00 56.66 88 LYS A C 1
ATOM 643 O O . LYS A 1 88 ? 16.634 7.553 11.501 1.00 56.66 88 LYS A O 1
ATOM 648 N N . GLY A 1 89 ? 18.176 7.134 9.907 1.00 57.09 89 GLY A N 1
ATOM 649 C CA . GLY A 1 89 ? 18.487 5.760 10.315 1.00 57.09 89 GLY A CA 1
ATOM 650 C C . GLY A 1 89 ? 17.622 4.675 9.662 1.00 57.09 89 GLY A C 1
ATOM 651 O O . GLY A 1 89 ? 17.853 3.499 9.930 1.00 57.09 89 GLY A O 1
ATOM 652 N N . ASN A 1 90 ? 16.664 5.027 8.795 1.00 63.50 90 ASN A N 1
ATOM 653 C CA . ASN A 1 90 ? 16.064 4.041 7.898 1.00 63.50 90 ASN A CA 1
ATOM 654 C C . ASN A 1 90 ? 17.046 3.691 6.774 1.00 63.50 90 ASN A C 1
ATOM 656 O O . ASN A 1 90 ? 17.819 4.529 6.322 1.00 63.50 90 ASN A O 1
ATOM 660 N N . LYS A 1 91 ? 16.971 2.446 6.286 1.00 68.31 91 LYS A N 1
ATOM 661 C CA . LYS A 1 91 ? 17.767 1.953 5.145 1.00 68.31 91 LYS A CA 1
ATOM 662 C C . LYS A 1 91 ? 17.599 2.809 3.876 1.00 68.31 91 LYS A C 1
ATOM 664 O O . LYS A 1 91 ? 18.469 2.796 3.011 1.00 68.31 91 LYS A O 1
ATOM 669 N N . TRP A 1 92 ? 16.474 3.511 3.763 1.00 75.75 92 TRP A N 1
ATOM 670 C CA . TRP A 1 92 ? 16.105 4.348 2.628 1.00 75.75 92 TRP A CA 1
ATOM 671 C C . TRP A 1 92 ? 16.008 5.792 3.105 1.00 75.75 92 TRP A C 1
ATOM 673 O O . TRP A 1 92 ? 15.220 6.084 4.007 1.00 75.75 92 TRP A O 1
ATOM 683 N N . ASP A 1 93 ? 16.821 6.667 2.518 1.00 68.38 93 ASP A N 1
ATOM 684 C CA . ASP A 1 93 ? 16.914 8.077 2.912 1.00 68.38 93 ASP A CA 1
ATOM 685 C C . ASP A 1 93 ? 16.021 8.995 2.054 1.00 68.38 93 ASP A C 1
ATOM 687 O O . ASP A 1 93 ? 16.154 10.214 2.086 1.00 68.38 93 ASP A O 1
ATOM 691 N N . ALA A 1 94 ? 15.097 8.431 1.267 1.00 76.81 94 ALA A N 1
ATOM 692 C CA . ALA A 1 94 ? 14.162 9.210 0.461 1.00 76.81 94 ALA A CA 1
ATOM 693 C C . ALA A 1 94 ? 12.803 9.392 1.147 1.00 76.81 94 ALA A C 1
ATOM 695 O O . ALA A 1 94 ? 12.223 8.462 1.710 1.00 76.81 94 ALA A O 1
ATOM 696 N N . TYR A 1 95 ? 12.263 10.600 1.010 1.00 86.06 95 TYR A N 1
ATOM 697 C CA . TYR A 1 95 ? 10.844 10.884 1.186 1.00 86.06 95 TYR A CA 1
ATOM 698 C C . TYR A 1 95 ? 10.050 10.311 0.002 1.00 86.06 95 TYR A C 1
ATOM 700 O O . TYR A 1 95 ? 10.367 10.598 -1.154 1.00 86.06 95 TYR A O 1
ATOM 708 N N . MET A 1 96 ? 9.001 9.534 0.278 1.00 90.75 96 MET A N 1
ATOM 709 C CA . MET A 1 96 ? 8.016 9.141 -0.730 1.00 90.75 96 MET A CA 1
ATOM 710 C C . MET A 1 96 ? 6.803 10.078 -0.629 1.00 90.75 96 MET A C 1
ATOM 712 O O . MET A 1 96 ? 6.160 10.101 0.424 1.00 90.75 96 MET A O 1
ATOM 716 N N . PRO A 1 97 ? 6.452 10.826 -1.691 1.00 91.19 97 PRO A N 1
ATOM 717 C CA . PRO A 1 97 ? 5.293 11.707 -1.662 1.00 91.19 97 PRO A CA 1
ATOM 718 C C . PRO A 1 97 ? 3.985 10.925 -1.534 1.00 91.19 97 PRO A C 1
ATOM 720 O O . PRO A 1 97 ? 3.861 9.797 -2.018 1.00 91.19 97 PRO A O 1
ATOM 723 N N . ALA A 1 98 ? 2.994 11.558 -0.911 1.00 90.81 98 ALA A N 1
ATOM 724 C CA . ALA A 1 98 ? 1.619 11.081 -0.908 1.00 90.81 98 ALA A CA 1
ATOM 725 C C . ALA A 1 98 ? 0.993 11.267 -2.299 1.00 90.81 98 ALA A C 1
ATOM 727 O O . ALA A 1 98 ? 1.079 12.349 -2.880 1.00 90.81 98 ALA A O 1
ATOM 728 N N . TRP A 1 99 ? 0.336 10.230 -2.823 1.00 95.44 99 TRP A N 1
ATOM 729 C CA . TRP A 1 99 ? -0.338 10.291 -4.127 1.00 95.44 99 TRP A CA 1
ATOM 730 C C . TRP A 1 99 ? -1.855 10.478 -4.027 1.00 95.44 99 TRP A C 1
ATOM 732 O O . TRP A 1 99 ? -2.512 10.700 -5.049 1.00 95.44 99 TRP A O 1
ATOM 742 N N . SER A 1 100 ? -2.419 10.424 -2.816 1.00 90.69 100 SER A N 1
ATOM 743 C CA . SER A 1 100 ? -3.809 10.827 -2.586 1.00 90.69 100 SER A CA 1
ATOM 744 C C . SER A 1 100 ? -3.994 12.307 -2.927 1.00 90.69 100 SER A C 1
ATOM 746 O O . SER A 1 100 ? -3.149 13.134 -2.593 1.00 90.69 100 SER A O 1
ATOM 748 N N . GLY A 1 101 ? -5.072 12.647 -3.635 1.00 89.06 101 GLY A N 1
ATOM 749 C CA . GLY A 1 101 ? -5.332 14.008 -4.124 1.00 89.06 101 GLY A CA 1
ATOM 750 C C . GLY A 1 101 ? -4.525 14.419 -5.365 1.00 89.06 101 GLY A C 1
ATOM 751 O O . GLY A 1 101 ? -4.920 15.360 -6.047 1.00 89.06 101 GLY A O 1
ATOM 752 N N . VAL A 1 102 ? -3.450 13.696 -5.709 1.00 95.25 102 VAL A N 1
ATOM 753 C CA . VAL A 1 102 ? -2.677 13.892 -6.953 1.00 95.25 102 VAL A CA 1
ATOM 754 C C . VAL A 1 102 ? -3.198 12.981 -8.064 1.00 95.25 102 VAL A C 1
ATOM 756 O O . VAL A 1 102 ? -3.434 13.416 -9.191 1.00 95.25 102 VAL A O 1
ATOM 759 N N . LEU A 1 103 ? -3.388 11.698 -7.750 1.00 96.50 103 LEU A N 1
ATOM 760 C CA . LEU A 1 103 ? -3.975 10.716 -8.654 1.00 96.50 103 LEU A CA 1
ATOM 761 C C . LEU A 1 103 ? -5.428 10.444 -8.257 1.00 96.50 103 LEU A C 1
ATOM 763 O O . LEU A 1 103 ? -5.765 10.382 -7.076 1.00 96.50 103 LEU A O 1
ATOM 767 N N . SER A 1 104 ? -6.293 10.242 -9.255 1.00 96.31 104 SER A N 1
ATOM 768 C CA . SER A 1 104 ? -7.661 9.779 -9.009 1.00 96.31 104 SER A CA 1
ATOM 769 C C . SER A 1 104 ? -7.657 8.375 -8.398 1.00 96.31 104 SER A C 1
ATOM 771 O O . SER A 1 104 ? -6.712 7.607 -8.592 1.00 96.31 104 SER A O 1
ATOM 773 N N . HIS A 1 105 ? -8.740 8.001 -7.714 1.00 95.19 105 HIS A N 1
ATOM 774 C CA . HIS A 1 105 ? -8.889 6.659 -7.138 1.00 95.19 105 HIS A CA 1
ATOM 775 C C . HIS A 1 105 ? -8.724 5.546 -8.180 1.00 95.19 105 HIS A C 1
ATOM 777 O O . HIS A 1 105 ? -8.096 4.531 -7.899 1.00 95.19 105 HIS A O 1
ATOM 783 N N . GLU A 1 106 ? -9.200 5.771 -9.407 1.00 96.25 106 GLU A N 1
ATOM 784 C CA . GLU A 1 106 ? -8.973 4.872 -10.539 1.00 96.25 106 GLU A CA 1
ATOM 785 C C . GLU A 1 106 ? -7.484 4.735 -10.885 1.00 96.25 106 GLU A C 1
ATOM 787 O O . GLU A 1 106 ? -6.968 3.625 -10.984 1.00 96.25 106 GLU A O 1
ATOM 792 N N . ARG A 1 107 ? -6.757 5.851 -11.015 1.00 98.19 107 ARG A N 1
ATOM 793 C CA . ARG A 1 107 ? -5.320 5.825 -11.333 1.00 98.19 107 ARG A CA 1
ATOM 794 C C . ARG A 1 107 ? -4.497 5.172 -10.221 1.00 98.19 107 ARG A C 1
ATOM 796 O O . ARG A 1 107 ? -3.559 4.437 -10.526 1.00 98.19 107 ARG A O 1
ATOM 803 N N . LEU A 1 108 ? -4.866 5.403 -8.961 1.00 98.25 108 LEU A N 1
ATOM 804 C CA . LEU A 1 108 ? -4.266 4.756 -7.791 1.00 98.25 108 LEU A CA 1
ATOM 805 C C . LEU A 1 108 ? -4.513 3.242 -7.800 1.00 98.25 108 LEU A C 1
ATOM 807 O O . LEU A 1 108 ? -3.570 2.461 -7.685 1.00 98.25 108 LEU A O 1
ATOM 811 N N . ALA A 1 109 ? -5.761 2.819 -8.002 1.00 98.00 109 ALA A N 1
ATOM 812 C CA . ALA A 1 109 ? -6.130 1.410 -8.098 1.00 98.00 109 ALA A CA 1
ATOM 813 C C . ALA A 1 109 ? -5.354 0.701 -9.222 1.00 98.00 109 ALA A C 1
ATOM 815 O O . ALA A 1 109 ? -4.774 -0.371 -9.020 1.00 98.00 109 ALA A O 1
ATOM 816 N N . SER A 1 110 ? -5.258 1.348 -10.382 1.00 98.62 110 SER A N 1
ATOM 817 C CA . SER A 1 110 ? -4.527 0.853 -11.545 1.00 98.62 110 SER A CA 1
ATOM 818 C C . SER A 1 110 ? -3.022 0.734 -11.298 1.00 98.62 110 SER A C 1
ATOM 820 O O . SER A 1 110 ? -2.449 -0.322 -11.572 1.00 98.62 110 SER A O 1
ATOM 822 N N . VAL A 1 111 ? -2.352 1.761 -10.754 1.00 98.62 111 VAL A N 1
ATOM 823 C CA . VAL A 1 111 ? -0.894 1.697 -10.520 1.00 98.62 111 VAL A CA 1
ATOM 824 C C . VAL A 1 111 ? -0.529 0.655 -9.465 1.00 98.62 111 VAL A C 1
ATOM 826 O O . VAL A 1 111 ? 0.430 -0.089 -9.653 1.00 98.62 111 VAL A O 1
ATOM 829 N N . ILE A 1 112 ? -1.331 0.524 -8.406 1.00 98.44 112 ILE A N 1
ATOM 830 C CA . ILE A 1 112 ? -1.124 -0.488 -7.363 1.00 98.44 112 ILE A CA 1
ATOM 831 C C . ILE A 1 112 ? -1.329 -1.893 -7.939 1.00 98.44 112 ILE A C 1
ATOM 833 O O . ILE A 1 112 ? -0.509 -2.780 -7.702 1.00 98.44 112 ILE A O 1
ATOM 837 N N . THR A 1 113 ? -2.368 -2.086 -8.759 1.00 98.50 113 THR A N 1
ATOM 838 C CA . THR A 1 113 ? -2.598 -3.350 -9.475 1.00 98.50 113 THR A CA 1
ATOM 839 C C . THR A 1 113 ? -1.418 -3.702 -10.381 1.00 98.50 113 THR A C 1
ATOM 841 O O . THR A 1 113 ? -0.960 -4.845 -10.366 1.00 98.50 113 THR A O 1
ATOM 844 N N . TYR A 1 114 ? -0.890 -2.730 -11.131 1.00 98.62 114 TYR A N 1
ATOM 845 C CA . TYR A 1 114 ? 0.274 -2.935 -11.991 1.00 98.62 114 TYR A CA 1
ATOM 846 C C . TYR A 1 114 ? 1.527 -3.303 -11.191 1.00 98.62 114 TYR A C 1
ATOM 848 O O . TYR A 1 114 ? 2.192 -4.269 -11.545 1.00 98.62 114 TYR A O 1
ATOM 856 N N . ILE A 1 115 ? 1.823 -2.601 -10.092 1.00 98.44 115 ILE A N 1
ATOM 857 C CA . ILE A 1 115 ? 2.976 -2.898 -9.223 1.00 98.44 115 ILE A CA 1
ATOM 858 C C . ILE A 1 115 ? 2.910 -4.335 -8.681 1.00 98.44 115 ILE A C 1
ATOM 860 O O . ILE A 1 115 ? 3.925 -5.028 -8.654 1.00 98.44 115 ILE A O 1
ATOM 864 N N . ARG A 1 116 ? 1.718 -4.803 -8.291 1.00 98.12 116 ARG A N 1
ATOM 865 C CA . ARG A 1 116 ? 1.497 -6.151 -7.738 1.00 98.12 116 ARG A CA 1
ATOM 866 C C . ARG A 1 116 ? 1.520 -7.287 -8.771 1.00 98.12 116 ARG A C 1
ATOM 868 O O . ARG A 1 116 ? 1.705 -8.444 -8.400 1.00 98.12 116 ARG A O 1
ATOM 875 N N . ASN A 1 117 ? 1.329 -6.981 -10.054 1.00 97.94 117 ASN A N 1
ATOM 876 C CA . ASN A 1 117 ? 1.188 -7.976 -11.131 1.00 97.94 117 ASN A CA 1
ATOM 877 C C . ASN A 1 117 ? 2.161 -7.755 -12.302 1.00 97.94 117 ASN A C 1
ATOM 879 O O . ASN A 1 117 ? 1.935 -8.232 -13.416 1.00 97.94 117 ASN A O 1
ATOM 883 N N . SER A 1 118 ? 3.205 -6.969 -12.074 1.00 97.56 118 SER A N 1
ATOM 884 C CA . SER A 1 118 ? 4.283 -6.670 -13.013 1.00 97.56 118 SER A CA 1
ATOM 885 C C . SER A 1 118 ? 5.578 -6.524 -12.216 1.00 97.56 118 SER A C 1
ATOM 887 O O . SER A 1 118 ? 5.596 -6.777 -11.013 1.00 97.56 118 SER A O 1
ATOM 889 N N . LEU A 1 119 ? 6.669 -6.104 -12.860 1.00 97.19 119 LEU A N 1
ATOM 890 C CA . LEU A 1 119 ? 7.945 -5.829 -12.179 1.00 97.19 119 LEU A CA 1
ATOM 891 C C . LEU A 1 119 ? 8.504 -7.071 -11.447 1.00 97.19 119 LEU A C 1
ATOM 893 O O . LEU A 1 119 ? 9.188 -6.956 -10.439 1.00 97.19 119 LEU A O 1
ATOM 897 N N . GLY A 1 120 ? 8.157 -8.275 -11.917 1.00 95.00 120 GLY A N 1
ATOM 898 C CA . GLY A 1 120 ? 8.495 -9.545 -11.264 1.00 95.00 120 GLY A CA 1
ATOM 899 C C . GLY A 1 120 ? 7.513 -10.014 -10.181 1.00 95.00 120 GLY A C 1
ATOM 900 O O . GLY A 1 120 ? 7.709 -11.093 -9.638 1.00 95.00 120 GLY A O 1
ATOM 901 N N . ASN A 1 121 ? 6.449 -9.260 -9.886 1.00 97.31 121 ASN A N 1
ATOM 902 C CA . ASN A 1 121 ? 5.406 -9.644 -8.930 1.00 97.31 121 ASN A CA 1
ATOM 903 C C . ASN A 1 121 ? 4.203 -10.295 -9.631 1.00 97.31 121 ASN A C 1
ATOM 905 O O . ASN A 1 121 ? 3.827 -9.906 -10.740 1.00 97.31 121 ASN A O 1
ATOM 909 N N . THR A 1 122 ? 3.565 -11.260 -8.965 1.00 94.75 122 THR A N 1
ATOM 910 C CA . THR A 1 122 ? 2.429 -12.022 -9.512 1.00 94.75 122 THR A CA 1
ATOM 911 C C . THR A 1 122 ? 1.383 -12.340 -8.442 1.00 94.75 122 THR A C 1
ATOM 913 O O . THR A 1 122 ? 1.024 -13.500 -8.249 1.00 94.75 122 THR A O 1
ATOM 916 N N . THR A 1 123 ? 0.885 -11.332 -7.719 1.00 94.62 123 THR A N 1
ATOM 917 C CA . THR A 1 123 ? -0.087 -11.587 -6.636 1.00 94.62 123 THR A CA 1
ATOM 918 C C . THR A 1 123 ? -1.459 -12.031 -7.149 1.00 94.62 123 THR A C 1
ATOM 920 O O . THR A 1 123 ? -2.225 -12.623 -6.402 1.00 94.62 123 THR A O 1
ATOM 923 N N . GLY A 1 124 ? -1.815 -11.712 -8.397 1.00 91.81 124 GLY A N 1
ATOM 924 C CA . GLY A 1 124 ? -3.114 -12.031 -9.001 1.00 91.81 124 GLY A CA 1
ATOM 925 C C . GLY A 1 124 ? -4.239 -11.054 -8.639 1.00 91.81 124 GLY A C 1
ATOM 926 O O . GLY A 1 124 ? -5.155 -10.867 -9.440 1.00 91.81 124 GLY A O 1
ATOM 927 N N . ASP A 1 125 ? -4.142 -10.399 -7.481 1.00 92.12 125 ASP A N 1
ATOM 928 C CA . ASP A 1 125 ? -5.130 -9.428 -6.997 1.00 92.12 125 ASP A CA 1
ATOM 929 C C . ASP A 1 125 ? -5.313 -8.212 -7.916 1.00 92.12 125 ASP A C 1
ATOM 931 O O . ASP A 1 125 ? -4.350 -7.668 -8.464 1.00 92.12 125 ASP A O 1
ATOM 935 N N . LEU A 1 126 ? -6.556 -7.731 -8.006 1.00 95.12 126 LEU A N 1
ATOM 936 C CA . LEU A 1 126 ? -6.930 -6.496 -8.695 1.00 95.12 126 LEU A CA 1
ATOM 937 C C . LEU A 1 126 ? -7.476 -5.499 -7.675 1.00 95.12 126 LEU A C 1
ATOM 939 O O . LEU A 1 126 ? -8.516 -5.741 -7.063 1.00 95.12 126 LEU A O 1
ATOM 943 N N . VAL A 1 127 ? -6.794 -4.369 -7.508 1.00 95.25 127 VAL A N 1
ATOM 944 C CA . VAL A 1 127 ? -7.288 -3.279 -6.663 1.00 95.25 127 VAL A CA 1
ATOM 945 C C . VAL A 1 127 ? -8.301 -2.475 -7.463 1.00 95.25 127 VAL A C 1
ATOM 947 O O . VAL A 1 127 ? -8.020 -2.079 -8.593 1.00 95.25 127 VAL A O 1
ATOM 950 N N . GLN A 1 128 ? -9.478 -2.246 -6.881 1.00 94.25 128 GLN A N 1
ATOM 951 C CA . GLN A 1 128 ? -10.561 -1.488 -7.507 1.00 94.25 128 GLN A CA 1
ATOM 952 C C . GLN A 1 128 ? -10.623 -0.054 -6.953 1.00 94.25 128 GLN A C 1
ATOM 954 O O . GLN A 1 128 ? -10.195 0.175 -5.816 1.00 94.25 128 GLN A O 1
ATOM 959 N N . PRO A 1 129 ? -11.163 0.917 -7.717 1.00 91.69 129 PRO A N 1
ATOM 960 C CA . PRO A 1 129 ? -11.294 2.305 -7.266 1.00 91.69 129 PRO A CA 1
ATOM 961 C C . PRO A 1 129 ? -12.006 2.436 -5.913 1.00 91.69 129 PRO A C 1
ATOM 963 O O . PRO A 1 129 ? -11.562 3.205 -5.063 1.00 91.69 129 PRO A O 1
ATOM 966 N N . ASP A 1 130 ? -13.034 1.626 -5.665 1.00 83.81 130 ASP A N 1
ATOM 967 C CA . ASP A 1 130 ? -13.798 1.646 -4.409 1.00 83.81 130 ASP A CA 1
ATOM 968 C C . ASP A 1 130 ? -12.964 1.220 -3.202 1.00 83.81 130 ASP A C 1
ATOM 970 O O . ASP A 1 130 ? -13.128 1.745 -2.097 1.00 83.81 130 ASP A O 1
ATOM 974 N N . THR A 1 131 ? -12.010 0.305 -3.407 1.00 86.88 131 THR A N 1
ATOM 975 C CA . THR A 1 131 ? -11.033 -0.049 -2.375 1.00 86.88 131 THR A CA 1
ATOM 976 C C . THR A 1 131 ? -10.200 1.175 -2.004 1.00 86.88 131 THR A C 1
ATOM 978 O O . THR A 1 131 ? -9.975 1.421 -0.823 1.00 86.88 131 THR A O 1
ATOM 981 N N . ILE A 1 132 ? -9.786 1.984 -2.984 1.00 90.56 132 ILE A N 1
ATOM 982 C CA . ILE A 1 132 ? -9.030 3.215 -2.723 1.00 90.56 132 ILE A CA 1
ATOM 983 C C . ILE A 1 132 ? -9.895 4.248 -2.001 1.00 90.56 132 ILE A C 1
ATOM 985 O O . ILE A 1 132 ? -9.436 4.796 -1.004 1.00 90.56 132 ILE A O 1
ATOM 989 N N . VAL A 1 133 ? -11.140 4.471 -2.444 1.00 84.81 133 VAL A N 1
ATOM 990 C CA . VAL A 1 133 ? -12.101 5.363 -1.763 1.00 84.81 133 VAL A CA 1
ATOM 991 C C . VAL A 1 133 ? -12.209 4.989 -0.285 1.00 84.81 133 VAL A C 1
ATOM 993 O O . VAL A 1 133 ? -12.034 5.834 0.592 1.00 84.81 133 VAL A O 1
ATOM 996 N N . THR A 1 134 ? -12.430 3.700 -0.018 1.00 79.50 134 THR A N 1
ATOM 997 C CA . THR A 1 134 ? -12.583 3.156 1.334 1.00 79.50 134 THR A CA 1
ATOM 998 C C . THR A 1 134 ? -11.334 3.409 2.176 1.00 79.50 134 THR A C 1
ATOM 1000 O O . THR A 1 134 ? -11.426 3.929 3.288 1.00 79.50 134 THR A O 1
ATOM 1003 N N . VAL A 1 135 ? -10.150 3.073 1.656 1.00 83.12 135 VAL A N 1
ATOM 1004 C CA . VAL A 1 135 ? -8.899 3.223 2.412 1.00 83.12 135 VAL A CA 1
ATOM 1005 C C . VAL A 1 135 ? -8.563 4.700 2.636 1.00 83.12 135 VAL A C 1
ATOM 1007 O O . VAL A 1 135 ? -8.121 5.040 3.727 1.00 83.12 135 VAL A O 1
ATOM 1010 N N . VAL A 1 136 ? -8.815 5.594 1.672 1.00 84.38 136 VAL A N 1
ATOM 1011 C CA . VAL A 1 136 ? -8.620 7.047 1.839 1.00 84.38 136 VAL A CA 1
ATOM 1012 C C . VAL A 1 136 ? -9.549 7.610 2.914 1.00 84.38 136 VAL A C 1
ATOM 1014 O O . VAL A 1 136 ? -9.097 8.370 3.770 1.00 84.38 136 VAL A O 1
ATOM 1017 N N . PHE A 1 137 ? -10.824 7.215 2.913 1.00 80.44 137 PHE A N 1
ATOM 1018 C CA . PHE A 1 137 ? -11.778 7.615 3.948 1.00 80.44 137 PHE A CA 1
ATOM 1019 C C . PHE A 1 137 ? -11.312 7.177 5.342 1.00 80.44 137 PHE A C 1
ATOM 1021 O O . PHE A 1 137 ? -11.210 8.005 6.246 1.00 80.44 137 PHE A O 1
ATOM 1028 N N . ILE A 1 138 ? -10.950 5.900 5.493 1.00 76.12 138 ILE A N 1
ATOM 1029 C CA . ILE A 1 138 ? -10.435 5.338 6.749 1.00 76.12 138 ILE A CA 1
ATOM 1030 C C . ILE A 1 138 ? -9.162 6.059 7.186 1.00 76.12 138 ILE A C 1
ATOM 1032 O O . ILE A 1 138 ? -9.041 6.459 8.340 1.00 76.12 138 ILE A O 1
ATOM 1036 N N . TYR A 1 139 ? -8.220 6.248 6.267 1.00 77.56 139 TYR A N 1
ATOM 1037 C CA . TYR A 1 139 ? -6.960 6.925 6.538 1.00 77.56 139 TYR A CA 1
ATOM 1038 C C . TYR A 1 139 ? -7.198 8.341 7.076 1.00 77.56 139 TYR A C 1
ATOM 1040 O O . TYR A 1 139 ? -6.649 8.704 8.115 1.00 77.56 139 TYR A O 1
ATOM 1048 N N . ASN A 1 140 ? -8.076 9.116 6.434 1.00 76.88 140 ASN A N 1
ATOM 1049 C CA . ASN A 1 140 ? -8.422 10.467 6.875 1.00 76.88 140 ASN A CA 1
ATOM 1050 C C . ASN A 1 140 ? -9.155 10.481 8.220 1.00 76.88 140 ASN A C 1
ATOM 1052 O O . ASN A 1 140 ? -8.887 11.351 9.047 1.00 76.88 140 ASN A O 1
ATOM 1056 N N . ALA A 1 141 ? -10.037 9.514 8.462 1.00 71.31 141 ALA A N 1
ATOM 1057 C CA . ALA A 1 141 ? -10.729 9.392 9.735 1.00 71.31 141 ALA A CA 1
ATOM 1058 C C . ALA A 1 141 ? -9.770 9.069 10.888 1.00 71.31 141 ALA A C 1
ATOM 1060 O O . ALA A 1 141 ? -9.844 9.703 11.935 1.00 71.31 141 ALA A O 1
ATOM 1061 N N . ILE A 1 142 ? -8.817 8.150 10.682 1.00 71.06 142 ILE A N 1
ATOM 1062 C CA . ILE A 1 142 ? -7.791 7.830 11.686 1.00 71.06 142 ILE A CA 1
ATOM 1063 C C . ILE A 1 142 ? -6.909 9.053 11.966 1.00 71.06 142 ILE A C 1
ATOM 1065 O O . ILE A 1 142 ? -6.565 9.302 13.117 1.00 71.06 142 ILE A O 1
ATOM 1069 N N . LYS A 1 143 ? -6.574 9.855 10.945 1.00 69.88 143 LYS A N 1
ATOM 1070 C CA . LYS A 1 143 ? -5.821 11.104 11.149 1.00 69.88 143 LYS A CA 1
ATOM 1071 C C . LYS A 1 143 ? -6.557 12.118 12.027 1.00 69.88 143 LYS A C 1
ATOM 1073 O O . LYS A 1 143 ? -5.907 12.843 12.771 1.00 69.88 143 LYS A O 1
ATOM 1078 N N . GLN A 1 144 ? -7.883 12.179 11.930 1.00 65.25 144 GLN A N 1
ATOM 1079 C CA . GLN A 1 144 ? -8.720 13.109 12.699 1.00 65.25 144 GLN A CA 1
ATOM 1080 C C . GLN A 1 144 ? -9.083 12.585 14.095 1.00 65.25 144 GLN A C 1
ATOM 1082 O O . GLN A 1 144 ? -9.556 13.348 14.927 1.00 65.25 144 GLN A O 1
ATOM 1087 N N . ALA A 1 145 ? -8.862 11.296 14.354 1.00 58.09 145 ALA A N 1
ATOM 1088 C CA . ALA A 1 145 ? -9.335 10.585 15.535 1.00 58.09 145 ALA A CA 1
ATOM 1089 C C . ALA A 1 145 ? -8.726 11.004 16.880 1.00 58.09 145 ALA A C 1
ATOM 1091 O O . ALA A 1 145 ? -9.209 10.508 17.891 1.00 58.09 145 ALA A O 1
ATOM 1092 N N . GLU A 1 146 ? -7.665 11.823 16.895 1.00 55.19 146 GLU A N 1
ATOM 1093 C CA . GLU A 1 146 ? -6.820 12.058 18.078 1.00 55.19 146 GLU A CA 1
ATOM 1094 C C . GLU A 1 146 ? -6.459 10.725 18.759 1.00 55.19 146 GLU A C 1
ATOM 1096 O O . GLU A 1 146 ? -7.083 10.304 19.733 1.00 55.19 146 GLU A O 1
ATOM 1101 N N . LEU A 1 147 ? -5.478 10.007 18.192 1.00 55.31 147 LEU A N 1
ATOM 1102 C CA . LEU A 1 147 ? -5.076 8.685 18.685 1.00 55.31 147 LEU A CA 1
ATOM 1103 C C . LEU A 1 147 ? -4.919 8.695 20.214 1.00 55.31 147 LEU A C 1
ATOM 1105 O O . LEU A 1 147 ? -4.288 9.616 20.743 1.00 55.31 147 LEU A O 1
ATOM 1109 N N . PRO A 1 148 ? 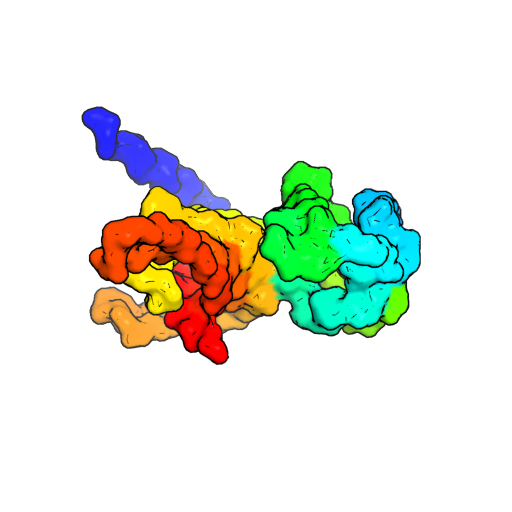-5.477 7.697 20.928 1.00 50.47 148 PRO A N 1
ATOM 1110 C CA . PRO A 1 148 ? -5.523 7.735 22.379 1.00 50.47 148 PRO A CA 1
ATOM 1111 C C . PRO A 1 148 ? -4.110 7.890 22.946 1.00 50.47 148 PRO A C 1
ATOM 1113 O O . PRO A 1 148 ? -3.195 7.153 22.582 1.00 50.47 148 PRO A O 1
ATOM 1116 N N . TYR A 1 149 ? -3.971 8.854 23.859 1.00 45.56 149 TYR A N 1
ATOM 1117 C CA . TYR A 1 149 ? -2.732 9.271 24.534 1.00 45.56 149 TYR A CA 1
ATOM 1118 C C . TYR A 1 149 ? -1.981 8.134 25.259 1.00 45.56 149 TYR A C 1
ATOM 1120 O O . TYR A 1 149 ? -0.851 8.322 25.700 1.00 45.56 149 TYR A O 1
ATOM 1128 N N . ASP A 1 150 ? -2.599 6.959 25.396 1.00 46.75 150 ASP A N 1
ATOM 1129 C CA . ASP A 1 150 ? -2.130 5.826 26.196 1.00 46.75 150 ASP A CA 1
ATOM 1130 C C . ASP A 1 150 ? -1.320 4.815 25.372 1.00 46.75 150 ASP A C 1
ATOM 1132 O O . ASP A 1 150 ? -1.519 3.602 25.444 1.00 46.75 150 ASP A O 1
ATOM 1136 N N . VAL A 1 151 ? -0.375 5.302 24.567 1.00 50.31 151 VAL A N 1
ATOM 1137 C CA . VAL A 1 151 ? 0.706 4.426 24.116 1.00 50.31 151 VAL A CA 1
ATOM 1138 C C . VAL A 1 151 ? 1.660 4.277 25.301 1.00 50.31 151 VAL A C 1
ATOM 1140 O O . VAL A 1 151 ? 2.617 5.037 25.428 1.00 50.31 151 VAL A O 1
ATOM 1143 N N . LYS A 1 152 ? 1.442 3.268 26.157 1.00 49.38 152 LYS A N 1
ATOM 1144 C CA . LYS A 1 152 ? 2.284 2.938 27.332 1.00 49.38 152 LYS A CA 1
ATOM 1145 C C . LYS A 1 152 ? 3.789 2.831 27.049 1.00 49.38 152 LYS A C 1
ATOM 1147 O O . LYS A 1 152 ? 4.602 2.772 27.970 1.00 49.38 152 LYS A O 1
ATOM 1152 N N . THR A 1 153 ? 4.195 2.780 25.780 1.00 50.97 153 THR A N 1
ATOM 1153 C CA . THR A 1 153 ? 5.606 2.783 25.379 1.00 50.97 153 THR A CA 1
ATOM 1154 C C . THR A 1 153 ? 6.281 4.152 25.530 1.00 50.97 153 THR A C 1
ATOM 1156 O O . THR A 1 153 ? 7.516 4.188 25.616 1.00 50.97 153 THR A O 1
ATOM 1159 N N . CYS A 1 154 ? 5.508 5.239 25.615 1.00 50.28 154 CYS A N 1
ATOM 1160 C CA . CYS A 1 154 ? 5.964 6.601 25.864 1.00 50.28 154 CYS A CA 1
ATOM 1161 C C . CYS A 1 154 ? 5.581 6.975 27.298 1.00 50.28 154 CYS A C 1
ATOM 1163 O O . CYS A 1 154 ? 4.407 7.031 27.639 1.00 50.28 154 CYS A O 1
ATOM 1165 N N . ASN A 1 155 ? 6.580 7.139 28.166 1.00 48.88 155 ASN A N 1
ATOM 1166 C CA . ASN A 1 155 ? 6.365 7.419 29.584 1.00 48.88 155 ASN A CA 1
ATOM 1167 C C . ASN A 1 155 ? 5.427 8.633 29.734 1.00 48.88 155 ASN A C 1
ATOM 1169 O O . ASN A 1 155 ? 5.656 9.649 29.086 1.00 48.88 155 ASN A O 1
ATOM 1173 N N . TYR A 1 156 ? 4.383 8.494 30.557 1.00 46.69 156 TYR A N 1
ATOM 1174 C CA . TYR A 1 156 ? 3.182 9.345 30.668 1.00 46.69 156 TYR A CA 1
ATOM 1175 C C . TYR A 1 156 ? 3.406 10.866 30.807 1.00 46.69 156 TYR A C 1
ATOM 1177 O O . TYR A 1 156 ? 2.451 11.642 30.759 1.00 46.69 156 TYR A O 1
ATOM 1185 N N . SER A 1 157 ? 4.637 11.325 31.019 1.00 41.16 157 SER A N 1
ATOM 1186 C CA . SER A 1 157 ? 4.950 12.733 31.207 1.00 41.16 157 SER A CA 1
ATOM 1187 C C . SER A 1 157 ? 5.226 13.421 29.869 1.00 41.16 157 SER A C 1
ATOM 1189 O O . SER A 1 157 ? 6.358 13.433 29.391 1.00 41.16 157 SER A O 1
ATOM 1191 N N . MET A 1 158 ? 4.178 14.056 29.345 1.00 39.97 158 MET A N 1
ATOM 1192 C CA . MET A 1 158 ? 4.235 15.154 28.372 1.00 39.97 158 MET A CA 1
ATOM 1193 C C . MET A 1 158 ? 4.610 14.738 26.946 1.00 39.97 158 MET A C 1
ATOM 1195 O O . MET A 1 158 ? 5.691 15.008 26.428 1.00 39.97 158 MET A O 1
ATOM 1199 N N . ILE A 1 159 ? 3.647 14.113 26.271 1.00 42.59 159 ILE A N 1
ATOM 1200 C CA . ILE A 1 159 ? 3.561 14.218 24.816 1.00 42.59 159 ILE A CA 1
ATOM 1201 C C . ILE A 1 159 ? 3.130 15.671 24.531 1.00 42.59 159 ILE A C 1
ATOM 1203 O O . ILE A 1 159 ? 1.957 15.983 24.680 1.00 42.59 159 ILE A O 1
ATOM 1207 N N . ASP A 1 160 ? 4.057 16.576 24.213 1.00 37.84 160 ASP A N 1
ATOM 1208 C CA . ASP A 1 160 ? 3.742 17.991 23.910 1.00 37.84 160 ASP A CA 1
ATOM 1209 C C . ASP A 1 160 ? 3.113 18.189 22.513 1.00 37.84 160 ASP A C 1
ATOM 1211 O O . ASP A 1 160 ? 2.635 19.273 22.187 1.00 37.84 160 ASP A O 1
ATOM 1215 N N . GLU A 1 161 ? 3.077 17.144 21.677 1.00 41.12 161 GLU A N 1
ATOM 1216 C CA . GLU A 1 161 ? 2.444 17.168 20.354 1.00 41.12 161 GLU A CA 1
ATOM 1217 C C . GLU A 1 161 ? 1.633 15.883 20.128 1.00 41.12 161 GLU A C 1
ATOM 1219 O O . GLU A 1 161 ? 2.194 14.802 20.318 1.00 41.12 161 GLU A O 1
ATOM 1224 N N . PRO A 1 162 ? 0.358 15.945 19.686 1.00 45.12 162 PRO A N 1
ATOM 1225 C CA . PRO A 1 162 ? -0.429 14.749 19.379 1.00 45.12 162 PRO A CA 1
ATOM 1226 C C . PRO A 1 162 ? 0.370 13.822 18.462 1.00 45.12 162 PRO A C 1
ATOM 1228 O O . PRO A 1 162 ? 1.084 14.309 17.582 1.00 45.12 162 PRO A O 1
ATOM 1231 N N . ILE A 1 163 ? 0.267 12.500 18.671 1.00 47.34 163 ILE A N 1
ATOM 1232 C CA . ILE A 1 163 ? 0.930 11.496 17.826 1.00 47.34 163 ILE A CA 1
ATOM 1233 C C . ILE A 1 163 ? 0.640 11.861 16.375 1.00 47.34 163 ILE A C 1
ATOM 1235 O O . ILE A 1 163 ? -0.487 11.698 15.899 1.00 47.34 163 ILE A O 1
ATOM 1239 N N . LYS A 1 164 ? 1.650 12.397 15.683 1.00 49.50 164 LYS A N 1
ATOM 1240 C CA . LYS A 1 164 ? 1.479 12.802 14.297 1.00 49.50 164 LYS A CA 1
ATOM 1241 C C . LYS A 1 164 ? 1.148 11.540 13.524 1.00 49.50 164 LYS A C 1
ATOM 1243 O O . LYS A 1 164 ? 1.904 10.567 13.547 1.00 49.50 164 LYS A O 1
ATOM 1248 N N . ALA A 1 165 ? -0.010 11.542 12.876 1.00 49.50 165 ALA A N 1
ATOM 1249 C CA . ALA A 1 165 ? -0.575 10.420 12.135 1.00 49.50 165 ALA A CA 1
ATOM 1250 C C . ALA A 1 165 ? 0.197 10.113 10.830 1.00 49.50 165 ALA A C 1
ATOM 1252 O O . ALA A 1 165 ? -0.353 9.605 9.849 1.00 49.50 165 ALA A O 1
ATOM 1253 N N . ASP A 1 166 ? 1.488 10.432 10.820 1.00 49.09 166 ASP A N 1
ATOM 1254 C CA . ASP A 1 166 ? 2.376 10.446 9.669 1.00 49.09 166 ASP A CA 1
ATOM 1255 C C . ASP A 1 166 ? 2.811 9.024 9.286 1.00 49.09 166 ASP A C 1
ATOM 1257 O O . ASP A 1 166 ? 3.322 8.821 8.192 1.00 49.09 166 ASP A O 1
ATOM 1261 N N . ASN A 1 167 ? 2.539 8.022 10.136 1.00 62.84 167 ASN A N 1
ATOM 1262 C CA . ASN A 1 167 ? 2.782 6.607 9.840 1.00 62.84 167 ASN A CA 1
ATOM 1263 C C . ASN A 1 167 ? 1.581 5.705 10.178 1.00 62.84 167 ASN A C 1
ATOM 1265 O O . ASN A 1 167 ? 1.742 4.638 10.775 1.00 62.84 167 ASN A O 1
ATOM 1269 N N . VAL A 1 168 ? 0.365 6.123 9.819 1.00 70.44 168 VAL A N 1
ATOM 1270 C CA . VAL A 1 168 ? -0.797 5.221 9.838 1.00 70.44 168 VAL A CA 1
ATOM 1271 C C . VAL A 1 168 ? -0.727 4.300 8.620 1.00 70.44 168 VAL A C 1
ATOM 1273 O O . VAL A 1 168 ? -0.746 4.755 7.479 1.00 70.44 168 VAL A O 1
ATOM 1276 N N . SER A 1 169 ? -0.678 2.995 8.859 1.00 74.38 169 SER A N 1
ATOM 1277 C CA . SER A 1 169 ? -0.819 1.960 7.838 1.00 74.38 169 SER A CA 1
ATOM 1278 C C . SER A 1 169 ? -2.064 1.139 8.130 1.00 74.38 169 SER A C 1
ATOM 1280 O O . SER A 1 169 ? -2.110 0.430 9.133 1.00 74.38 169 SER A O 1
ATOM 1282 N N . VAL A 1 170 ? -3.069 1.201 7.257 1.00 79.25 170 VAL A N 1
ATOM 1283 C CA . VAL A 1 170 ? -4.193 0.262 7.322 1.00 79.25 170 VAL A CA 1
ATOM 1284 C C . VAL A 1 170 ? -3.640 -1.123 6.997 1.00 79.25 170 VAL A C 1
ATOM 1286 O O . VAL A 1 170 ? -3.013 -1.324 5.960 1.00 79.25 170 VAL A O 1
ATOM 1289 N N . ILE A 1 171 ? -3.825 -2.070 7.909 1.00 78.50 171 ILE A N 1
ATOM 1290 C CA . ILE A 1 171 ? -3.317 -3.442 7.799 1.00 78.50 171 ILE A CA 1
ATOM 1291 C C . ILE A 1 171 ? -4.410 -4.365 7.276 1.00 78.50 171 ILE A C 1
ATOM 1293 O O . ILE A 1 171 ? -4.145 -5.238 6.449 1.00 78.50 171 ILE A O 1
ATOM 1297 N N . LYS A 1 172 ? -5.643 -4.164 7.746 1.00 79.94 172 LYS A N 1
ATOM 1298 C CA . LYS A 1 172 ? -6.772 -5.043 7.457 1.00 79.94 172 LYS A CA 1
ATOM 1299 C C . LYS A 1 172 ? -8.081 -4.268 7.494 1.00 79.94 172 LYS A C 1
ATOM 1301 O O . LYS A 1 172 ? -8.245 -3.384 8.329 1.00 79.94 172 LYS A O 1
ATOM 1306 N N . ILE A 1 173 ? -9.003 -4.639 6.611 1.00 77.94 173 ILE A N 1
ATOM 1307 C CA . ILE A 1 173 ? -10.399 -4.203 6.630 1.00 77.94 173 ILE A CA 1
ATOM 1308 C C . ILE A 1 173 ? -11.255 -5.463 6.548 1.00 77.94 173 ILE A C 1
ATOM 1310 O O . ILE A 1 173 ? -11.128 -6.236 5.598 1.00 77.94 173 ILE A O 1
ATOM 1314 N N . GLU A 1 174 ? -12.117 -5.665 7.535 1.00 77.56 174 GLU A N 1
ATOM 1315 C CA . GLU A 1 174 ? -13.071 -6.766 7.590 1.00 77.56 174 GLU A CA 1
ATOM 1316 C C . GLU A 1 174 ? -14.483 -6.212 7.671 1.00 77.56 174 GLU A C 1
ATOM 1318 O O . GLU A 1 174 ? -14.813 -5.429 8.560 1.00 77.56 174 GLU A O 1
ATOM 1323 N N . LYS A 1 175 ? -15.341 -6.650 6.750 1.00 67.88 175 LYS A N 1
ATOM 1324 C CA . LYS A 1 175 ? -16.776 -6.435 6.880 1.00 67.88 175 LYS A CA 1
ATOM 1325 C C . LYS A 1 175 ? -17.291 -7.467 7.873 1.00 67.88 175 LYS A C 1
ATOM 1327 O O . LYS A 1 175 ? -17.392 -8.646 7.541 1.00 67.88 175 LYS A O 1
ATOM 1332 N N . SER A 1 176 ? -17.574 -7.037 9.092 1.00 56.75 176 SER A N 1
ATOM 1333 C CA . SER A 1 176 ? -18.280 -7.867 10.054 1.00 56.75 176 SER A CA 1
ATOM 1334 C C . SER A 1 176 ? -19.788 -7.685 9.887 1.00 56.75 176 SER A C 1
ATOM 1336 O O . SER A 1 176 ? -20.291 -6.673 9.386 1.00 56.75 176 SER A O 1
ATOM 1338 N N . GLY A 1 177 ? -2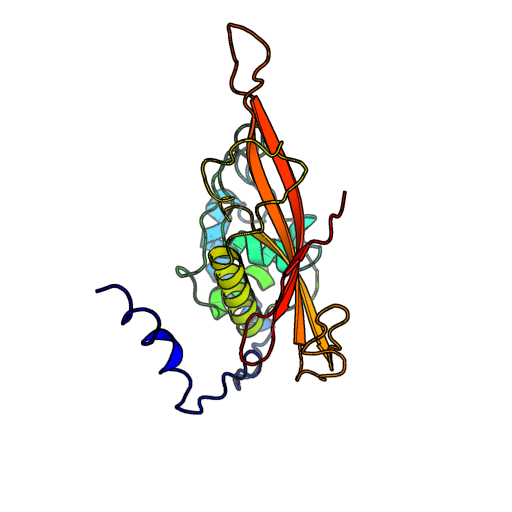0.518 -8.738 10.246 1.00 60.56 177 GLY A N 1
ATOM 1339 C CA . GLY A 1 177 ? -21.956 -8.653 10.428 1.00 60.56 177 GLY A CA 1
ATOM 1340 C C . GLY A 1 177 ? -22.294 -7.826 11.667 1.00 60.56 177 GLY A C 1
ATOM 1341 O O . GLY A 1 177 ? -21.638 -6.845 12.007 1.00 60.56 177 GLY A O 1
ATOM 1342 N N . LYS A 1 178 ? -23.351 -8.239 12.348 1.00 55.38 178 LYS A N 1
ATOM 1343 C CA . LYS A 1 178 ? -23.850 -7.586 13.552 1.00 55.38 178 LYS A CA 1
ATOM 1344 C C . LYS A 1 178 ? -22.772 -7.565 14.648 1.00 55.38 178 LYS A C 1
ATOM 1346 O O . LYS A 1 178 ? -22.213 -8.609 14.980 1.00 55.38 178 LYS A O 1
ATOM 1351 N N . TYR A 1 179 ? -22.474 -6.387 15.197 1.00 55.22 179 TYR A N 1
ATOM 1352 C CA . TYR A 1 179 ? -21.585 -6.228 16.354 1.00 55.22 179 TYR A CA 1
ATOM 1353 C C . TYR A 1 179 ? -22.417 -6.068 17.626 1.00 55.22 179 TYR A C 1
ATOM 1355 O O . TYR A 1 179 ? -23.342 -5.257 17.657 1.00 55.22 179 TYR A O 1
ATOM 1363 N N . ASN A 1 180 ? -22.059 -6.806 18.679 1.00 55.78 180 ASN A N 1
ATOM 1364 C CA . ASN A 1 180 ? -22.656 -6.679 20.007 1.00 55.78 180 ASN A CA 1
ATOM 1365 C C . ASN A 1 180 ? -21.656 -5.997 20.945 1.00 55.78 180 ASN A C 1
ATOM 1367 O O . ASN A 1 180 ? -20.596 -6.552 21.225 1.00 55.78 180 ASN A O 1
ATOM 1371 N N . SER A 1 181 ? -22.000 -4.808 21.448 1.00 52.25 181 SER A N 1
ATOM 1372 C CA . SER A 1 181 ? -21.144 -4.017 22.347 1.00 52.25 181 SER A CA 1
ATOM 1373 C C . SER A 1 181 ? -20.870 -4.758 23.670 1.00 52.25 181 SER A C 1
ATOM 1375 O O . SER A 1 181 ? -21.802 -4.939 24.460 1.00 52.25 181 SER A O 1
ATOM 1377 N N . PRO A 1 182 ? -19.617 -5.156 23.980 1.00 47.66 182 PRO A N 1
ATOM 1378 C CA . PRO A 1 182 ? -19.328 -5.920 25.195 1.00 47.66 182 PRO A CA 1
ATOM 1379 C C . PRO A 1 182 ? -19.174 -5.049 26.455 1.00 47.66 182 PRO A C 1
ATOM 1381 O O . PRO A 1 182 ? -19.164 -5.573 27.567 1.00 47.66 182 PRO A O 1
ATOM 1384 N N . HIS A 1 183 ? -19.067 -3.719 26.316 1.00 45.66 183 HIS A N 1
ATOM 1385 C CA . HIS A 1 183 ? -18.497 -2.868 27.373 1.00 45.66 183 HIS A CA 1
ATOM 1386 C C . HIS A 1 183 ? -19.205 -1.526 27.625 1.00 45.66 183 HIS A C 1
ATOM 1388 O O . HIS A 1 183 ? -18.646 -0.682 28.317 1.00 45.66 183 HIS A O 1
ATOM 1394 N N . ASN A 1 184 ? -20.401 -1.275 27.082 1.00 48.31 184 ASN A N 1
ATOM 1395 C CA . ASN A 1 184 ? -21.195 -0.104 27.485 1.00 48.31 184 ASN A CA 1
ATOM 1396 C C . ASN A 1 184 ? -22.499 -0.558 28.150 1.00 48.31 184 ASN A C 1
ATOM 1398 O O . ASN A 1 184 ? -23.345 -1.168 27.500 1.00 48.31 184 ASN A O 1
ATOM 1402 N N . SER A 1 185 ? -22.673 -0.241 29.437 1.00 48.41 185 SER A N 1
ATOM 1403 C CA . SER A 1 185 ? -23.890 -0.557 30.195 1.00 48.41 185 SER A CA 1
ATOM 1404 C C . SER A 1 185 ? -25.151 0.087 29.605 1.00 48.41 185 SER A C 1
ATOM 1406 O O . SER A 1 185 ? -26.234 -0.448 29.809 1.00 48.41 185 SER A O 1
ATOM 1408 N N . LYS A 1 186 ? -25.023 1.169 28.820 1.00 50.38 186 LYS A N 1
ATOM 1409 C CA . LYS A 1 186 ? -26.140 1.831 28.120 1.00 50.38 186 LYS A CA 1
ATOM 1410 C C . LYS A 1 186 ? -26.528 1.191 26.779 1.00 50.38 186 LYS A C 1
ATOM 1412 O O . LYS A 1 186 ? -27.600 1.494 26.271 1.00 50.38 186 LYS A O 1
ATOM 1417 N N . HIS A 1 187 ? -25.687 0.323 26.208 1.00 47.56 187 HIS A N 1
ATOM 1418 C CA . HIS A 1 187 ? -25.908 -0.289 24.882 1.00 47.56 187 HIS A CA 1
ATOM 1419 C C . HIS A 1 187 ? -25.704 -1.811 24.875 1.00 47.56 187 HIS A C 1
ATOM 1421 O O . HIS A 1 187 ? -25.472 -2.420 23.830 1.00 47.56 187 HIS A O 1
ATOM 1427 N N . LYS A 1 188 ? -25.766 -2.447 26.049 1.00 47.50 188 LYS A N 1
ATOM 1428 C CA . LYS A 1 188 ? -25.639 -3.899 26.186 1.00 47.50 188 LYS A CA 1
ATOM 1429 C C . LYS A 1 188 ? -26.827 -4.565 25.474 1.00 47.50 188 LYS A C 1
ATOM 1431 O O . LYS A 1 188 ? -27.967 -4.343 25.863 1.00 47.50 188 LYS A O 1
ATOM 1436 N N . GLY A 1 189 ? -26.557 -5.351 24.430 1.00 51.88 189 GLY A N 1
ATOM 1437 C CA . GLY A 1 189 ? -27.589 -6.036 23.635 1.00 51.88 189 GLY A CA 1
ATOM 1438 C C . GLY A 1 189 ? -28.165 -5.240 22.456 1.00 51.88 189 GLY A C 1
ATOM 1439 O O . GLY A 1 189 ? -29.104 -5.717 21.828 1.00 51.88 189 GLY A O 1
ATOM 1440 N N . VAL A 1 190 ? -27.619 -4.060 22.133 1.00 50.38 190 VAL A N 1
ATOM 1441 C CA . VAL A 1 190 ? -27.969 -3.351 20.891 1.00 50.38 190 VAL A CA 1
ATOM 1442 C C . VAL A 1 190 ? -27.158 -3.941 19.743 1.00 50.38 190 VAL A C 1
ATOM 1444 O O . VAL A 1 190 ? -25.927 -3.937 19.768 1.00 50.38 190 VAL A O 1
ATOM 1447 N N . GLU A 1 191 ? -27.871 -4.462 18.755 1.00 49.03 191 GLU A N 1
ATOM 1448 C CA . GLU A 1 191 ? -27.310 -5.098 17.577 1.00 49.03 191 GLU A CA 1
ATOM 1449 C C . GLU A 1 191 ? -27.126 -4.052 16.471 1.00 49.03 191 GLU A C 1
ATOM 1451 O O . GLU A 1 191 ? -28.096 -3.483 15.966 1.00 49.03 191 GLU A O 1
ATOM 1456 N N . TYR A 1 192 ? -25.878 -3.759 16.107 1.00 53.84 192 TYR A N 1
ATOM 1457 C CA . TYR A 1 192 ? -25.595 -2.735 15.103 1.00 53.84 192 TYR A CA 1
ATOM 1458 C C . TYR A 1 192 ? -25.639 -3.308 13.673 1.00 53.84 192 TYR A C 1
ATOM 1460 O O . TYR A 1 192 ? -25.258 -4.453 13.426 1.00 53.84 192 TYR A O 1
ATOM 1468 N N . SER A 1 193 ? -26.105 -2.480 12.729 1.00 50.53 193 SER A N 1
ATOM 1469 C CA . SER A 1 193 ? -26.012 -2.661 11.262 1.00 50.53 193 SER A CA 1
ATOM 1470 C C . SER A 1 193 ? -24.570 -2.952 10.800 1.00 50.53 193 SER A C 1
ATOM 1472 O O . SER A 1 193 ? -23.668 -2.701 11.591 1.00 50.53 193 SER A O 1
ATOM 1474 N N . PRO A 1 194 ? -24.315 -3.457 9.566 1.00 55.81 194 PRO A N 1
ATOM 1475 C CA . PRO A 1 194 ? -23.000 -3.970 9.154 1.00 55.81 194 PRO A CA 1
ATOM 1476 C C . PRO A 1 194 ? -21.848 -3.061 9.573 1.00 55.81 194 PRO A C 1
ATOM 1478 O O . PRO A 1 194 ? -21.870 -1.854 9.320 1.00 55.81 194 PRO A O 1
ATOM 1481 N N . VAL A 1 195 ? -20.860 -3.675 10.214 1.00 65.25 195 VAL A N 1
ATOM 1482 C CA . VAL A 1 195 ? -19.765 -2.991 10.886 1.00 65.25 195 VAL A CA 1
ATOM 1483 C C . VAL A 1 195 ? -18.469 -3.276 10.143 1.00 65.25 195 VAL A C 1
ATOM 1485 O O . VAL A 1 195 ? -18.224 -4.391 9.686 1.00 65.25 195 VAL A O 1
ATOM 1488 N N . ILE A 1 196 ? -17.618 -2.268 9.997 1.00 71.06 196 ILE A N 1
ATOM 1489 C CA . ILE A 1 196 ? -16.283 -2.442 9.431 1.00 71.06 196 ILE A CA 1
ATOM 1490 C C . ILE A 1 196 ? -15.306 -2.486 10.588 1.00 71.06 196 ILE A C 1
ATOM 1492 O O . ILE A 1 196 ? -15.225 -1.537 11.363 1.00 71.06 196 ILE A O 1
ATOM 1496 N N . THR A 1 197 ? -14.539 -3.558 10.681 1.00 73.75 197 THR A N 1
ATOM 1497 C CA . THR A 1 197 ? -13.384 -3.605 11.566 1.00 73.75 197 THR A CA 1
ATOM 1498 C C . THR A 1 197 ? -12.153 -3.268 10.744 1.00 73.75 197 THR A C 1
ATOM 1500 O O . THR A 1 197 ? -11.869 -3.911 9.735 1.00 73.75 197 THR A O 1
ATOM 1503 N N . VAL A 1 198 ? -11.429 -2.239 11.157 1.00 76.62 198 VAL A N 1
ATOM 1504 C CA . VAL A 1 198 ? -10.173 -1.828 10.541 1.00 76.62 198 VAL A CA 1
ATOM 1505 C C . VAL A 1 198 ? -9.067 -2.072 11.546 1.00 76.62 198 VAL A C 1
ATOM 1507 O O . VAL A 1 198 ? -9.092 -1.522 12.639 1.00 76.62 198 VAL A O 1
ATOM 1510 N N . THR A 1 199 ? -8.061 -2.847 11.173 1.00 79.12 199 THR A N 1
ATOM 1511 C CA . THR A 1 199 ? -6.806 -2.892 11.925 1.00 79.12 199 THR A CA 1
ATOM 1512 C C . THR A 1 199 ? -5.850 -1.916 11.266 1.00 79.12 199 THR A C 1
ATOM 1514 O O . THR A 1 199 ? -5.556 -2.063 10.077 1.00 79.12 199 THR A O 1
ATOM 1517 N N . ALA A 1 200 ? -5.354 -0.930 12.005 1.00 76.50 200 ALA A N 1
ATOM 1518 C CA . ALA A 1 200 ? -4.296 -0.051 11.528 1.00 76.50 200 ALA A CA 1
ATOM 1519 C C . ALA A 1 200 ? -3.103 -0.080 12.475 1.00 76.50 200 ALA A C 1
ATOM 1521 O O . ALA A 1 200 ? -3.244 -0.107 13.693 1.00 76.50 200 ALA A O 1
ATOM 1522 N N . ARG A 1 201 ? -1.913 -0.050 11.891 1.00 76.50 201 ARG A N 1
ATOM 1523 C CA . ARG A 1 201 ? -0.658 0.117 12.602 1.00 76.50 201 ARG A CA 1
ATOM 1524 C C . ARG A 1 201 ? -0.295 1.588 12.576 1.00 76.50 201 ARG A C 1
ATOM 1526 O O . ARG A 1 201 ? -0.291 2.198 11.511 1.00 76.50 201 ARG A O 1
ATOM 1533 N N . VAL A 1 202 ? 0.037 2.140 13.728 1.00 72.50 202 VAL A N 1
ATOM 1534 C CA . VAL A 1 202 ? 0.551 3.497 13.866 1.00 72.50 202 VAL A CA 1
ATOM 1535 C C . VAL A 1 202 ? 1.953 3.412 14.432 1.00 72.50 202 VAL A C 1
ATOM 1537 O O . VAL A 1 202 ? 2.196 2.688 15.396 1.00 72.50 202 VAL A O 1
ATOM 1540 N N . SER A 1 203 ? 2.881 4.158 13.848 1.00 67.19 203 SER A N 1
ATOM 1541 C CA . SER A 1 203 ? 4.207 4.344 14.424 1.00 67.19 203 SER A CA 1
ATOM 1542 C C . SER A 1 203 ? 4.555 5.816 14.591 1.00 67.19 203 SER A C 1
ATOM 1544 O O . SER A 1 203 ? 4.080 6.688 13.862 1.00 67.19 203 SER A O 1
ATOM 1546 N N . GLY A 1 204 ? 5.402 6.106 15.568 1.00 65.69 204 GLY A N 1
ATOM 1547 C CA . GLY A 1 204 ? 5.796 7.470 15.882 1.00 65.69 204 GLY A CA 1
ATOM 1548 C C . GLY A 1 204 ? 7.099 7.530 16.658 1.00 65.69 204 GLY A C 1
ATOM 1549 O O . GLY A 1 204 ? 7.733 6.510 16.942 1.00 65.69 204 GLY A O 1
ATOM 1550 N N . ILE A 1 205 ? 7.508 8.753 16.981 1.00 61.56 205 ILE A N 1
ATOM 1551 C CA . ILE A 1 205 ? 8.644 9.042 17.851 1.00 61.56 205 ILE A CA 1
ATOM 1552 C C . ILE A 1 205 ? 8.119 9.896 18.999 1.00 61.56 205 ILE A C 1
ATOM 1554 O O . ILE A 1 205 ? 7.533 10.946 18.761 1.00 61.56 205 ILE A O 1
ATOM 1558 N N . CYS A 1 206 ? 8.355 9.461 20.230 1.00 61.84 206 CYS A N 1
ATOM 1559 C CA . CYS A 1 206 ? 8.096 10.248 21.426 1.00 61.84 206 CYS A CA 1
ATOM 1560 C C . CYS A 1 206 ? 9.401 10.824 21.971 1.00 61.84 206 CYS A C 1
ATOM 1562 O O . CYS A 1 206 ? 10.443 10.159 21.949 1.00 61.84 206 CYS A O 1
ATOM 1564 N N . LYS A 1 207 ? 9.327 12.039 22.510 1.00 59.09 207 LYS A N 1
ATOM 1565 C CA . LYS A 1 207 ? 10.390 12.650 23.306 1.00 59.09 207 LYS A CA 1
ATOM 1566 C C . LYS A 1 207 ? 10.220 12.201 24.758 1.00 59.09 207 LYS A C 1
ATOM 1568 O O . LYS A 1 207 ? 9.120 12.259 25.288 1.00 59.09 207 LYS A O 1
ATOM 1573 N N . ASN A 1 208 ? 11.284 11.713 25.385 1.00 58.41 208 ASN A N 1
ATOM 1574 C CA . ASN A 1 208 ? 11.307 11.380 26.804 1.00 58.41 208 ASN A CA 1
ATOM 1575 C C . ASN A 1 208 ? 12.288 12.321 27.514 1.00 58.41 208 ASN A C 1
ATOM 1577 O O . ASN A 1 208 ? 13.450 12.430 27.106 1.00 58.41 208 ASN A O 1
ATOM 1581 N N . PHE A 1 209 ? 11.817 12.982 28.570 1.00 50.72 209 PHE A N 1
ATOM 1582 C CA . PHE A 1 209 ? 12.650 13.760 29.477 1.00 50.72 209 PHE A CA 1
ATOM 1583 C C . PHE A 1 209 ? 13.032 12.868 30.663 1.00 50.72 209 PHE A C 1
ATOM 1585 O O . PHE A 1 209 ? 12.205 12.557 31.518 1.00 50.72 209 PHE A O 1
ATOM 1592 N N . ASP A 1 210 ? 14.293 12.433 30.726 1.00 51.84 210 ASP A N 1
ATOM 1593 C CA . ASP A 1 210 ? 14.817 11.826 31.952 1.00 51.84 210 ASP A CA 1
ATOM 1594 C C . ASP A 1 210 ? 14.955 12.939 33.005 1.00 51.84 210 ASP A C 1
ATOM 1596 O O . ASP A 1 210 ? 15.965 13.636 33.058 1.00 51.84 210 ASP A O 1
ATOM 1600 N N . ASN A 1 211 ? 13.949 13.099 33.872 1.00 46.06 211 ASN A N 1
ATOM 1601 C CA . ASN A 1 211 ? 13.938 14.062 34.989 1.00 46.06 211 ASN A CA 1
ATOM 1602 C C . ASN A 1 211 ? 14.951 13.727 36.111 1.00 46.06 211 ASN A C 1
ATOM 1604 O O . ASN A 1 211 ? 14.781 14.140 37.255 1.00 46.06 211 ASN A O 1
ATOM 1608 N N . LYS A 1 212 ? 15.986 12.930 35.824 1.00 48.38 212 LYS A N 1
ATOM 1609 C CA . LYS A 1 212 ? 16.947 12.410 36.804 1.00 48.38 212 LYS A CA 1
ATOM 1610 C C . LYS A 1 212 ? 18.398 12.648 36.374 1.00 48.38 212 LYS A C 1
ATOM 1612 O O . LYS A 1 212 ? 19.143 11.684 36.272 1.00 48.38 212 LYS A O 1
ATOM 1617 N N . SER A 1 213 ? 18.791 13.896 36.115 1.00 43.00 213 SER A N 1
ATOM 1618 C CA . SER A 1 213 ? 20.177 14.389 36.288 1.00 43.00 213 SER A CA 1
ATOM 1619 C C . SER A 1 213 ? 20.354 15.770 35.660 1.00 43.00 213 SER A C 1
ATOM 1621 O O . SER A 1 213 ? 19.927 15.982 34.522 1.00 43.00 213 SER A O 1
ATOM 1623 N N . ASP A 1 214 ? 21.066 16.658 36.352 1.00 44.22 214 ASP A N 1
ATOM 1624 C CA . ASP A 1 214 ? 21.613 17.896 35.791 1.00 44.22 214 ASP A CA 1
ATOM 1625 C C . ASP A 1 214 ? 22.443 17.566 34.535 1.00 44.22 214 ASP A C 1
ATOM 1627 O O . ASP A 1 214 ? 23.472 16.896 34.609 1.00 44.22 214 ASP A O 1
ATOM 1631 N N . GLY A 1 215 ? 21.936 17.963 33.359 1.00 50.09 215 GLY A N 1
ATOM 1632 C CA . GLY A 1 215 ? 22.469 17.565 32.045 1.00 50.09 215 GLY A CA 1
ATOM 1633 C C . GLY A 1 215 ? 21.518 16.730 31.173 1.00 50.09 215 GLY A C 1
ATOM 1634 O O . GLY A 1 215 ? 21.983 15.886 30.403 1.00 50.09 215 GLY A O 1
ATOM 1635 N N . ALA A 1 216 ? 20.200 16.934 31.289 1.00 50.22 216 ALA A N 1
ATOM 1636 C CA . ALA A 1 216 ? 19.175 16.208 30.537 1.00 50.22 216 ALA A CA 1
ATOM 1637 C C . ALA A 1 216 ? 19.449 16.205 29.017 1.00 50.22 216 ALA A C 1
ATOM 1639 O O . ALA A 1 216 ? 19.314 17.218 28.331 1.00 50.22 216 ALA A O 1
ATOM 1640 N N . LYS A 1 217 ? 19.824 15.040 28.476 1.00 54.38 217 LYS A N 1
ATOM 1641 C CA . LYS A 1 217 ? 19.875 14.801 27.029 1.00 54.38 217 LYS A CA 1
ATOM 1642 C C . LYS A 1 217 ? 18.486 14.404 26.555 1.00 54.38 217 LYS A C 1
ATOM 1644 O O . LYS A 1 217 ? 17.895 13.477 27.106 1.00 54.38 217 LYS A O 1
ATOM 1649 N N . GLU A 1 218 ? 17.992 15.061 25.511 1.00 56.03 218 GLU A N 1
ATOM 1650 C CA . GLU A 1 218 ? 16.755 14.651 24.849 1.00 56.03 218 GLU A CA 1
ATOM 1651 C C . GLU A 1 218 ? 16.893 13.209 24.346 1.00 56.03 218 GLU A C 1
ATOM 1653 O O . GLU A 1 218 ? 17.765 12.905 23.526 1.00 56.03 218 GLU A O 1
ATOM 1658 N N . LYS A 1 219 ? 16.044 12.303 24.841 1.00 59.34 219 LYS A N 1
ATOM 1659 C CA . LYS A 1 219 ? 15.971 10.928 24.343 1.00 59.34 219 LYS A CA 1
ATOM 1660 C C . LYS A 1 219 ? 14.708 10.766 23.515 1.00 59.34 219 LYS A C 1
ATOM 1662 O O . LYS A 1 219 ? 13.608 11.040 23.980 1.00 59.34 219 LYS A O 1
ATOM 1667 N N . TYR A 1 220 ? 14.873 10.276 22.295 1.00 61.78 220 TYR A N 1
ATOM 1668 C CA . TYR A 1 220 ? 13.776 9.980 21.382 1.00 61.78 220 TYR A CA 1
ATOM 1669 C C . TYR A 1 220 ? 13.538 8.470 21.361 1.00 61.78 220 TYR A C 1
ATOM 1671 O O . TYR A 1 220 ? 14.477 7.699 21.152 1.00 61.78 220 TYR A O 1
ATOM 1679 N N . LYS A 1 221 ? 12.294 8.033 21.567 1.00 62.66 221 LYS A N 1
ATOM 1680 C CA . LYS A 1 221 ? 11.904 6.620 21.506 1.00 62.66 221 LYS A CA 1
ATOM 1681 C C . LYS A 1 221 ? 10.906 6.410 20.376 1.00 62.66 221 LYS A C 1
ATOM 1683 O O . LYS A 1 221 ? 9.884 7.085 20.320 1.00 62.66 221 LYS A O 1
ATOM 1688 N N . ARG A 1 222 ? 11.200 5.464 19.481 1.00 63.66 222 ARG A N 1
ATOM 1689 C CA . ARG A 1 222 ? 10.240 5.002 18.470 1.00 63.66 222 ARG A CA 1
ATOM 1690 C C . ARG A 1 222 ? 9.220 4.072 19.116 1.00 63.66 222 ARG A C 1
ATOM 1692 O O . ARG A 1 222 ? 9.589 3.260 19.964 1.00 63.66 222 ARG A O 1
ATOM 1699 N N . PHE A 1 223 ? 7.978 4.148 18.665 1.00 66.94 223 PHE A N 1
ATOM 1700 C CA . PHE A 1 223 ? 6.949 3.174 19.004 1.00 66.94 223 PHE A CA 1
ATOM 1701 C C . PHE A 1 223 ? 6.213 2.705 17.757 1.00 66.94 223 PHE A C 1
ATOM 1703 O O . PHE A 1 223 ? 6.171 3.396 16.737 1.00 66.94 223 PHE A O 1
ATOM 1710 N N . ILE A 1 224 ? 5.636 1.516 17.869 1.00 67.44 224 ILE A N 1
ATOM 1711 C CA . ILE A 1 224 ? 4.710 0.933 16.909 1.00 67.44 224 ILE A CA 1
ATOM 1712 C C . ILE A 1 224 ? 3.565 0.364 17.741 1.00 67.44 224 ILE A C 1
ATOM 1714 O O . ILE A 1 224 ? 3.803 -0.284 18.758 1.00 67.44 224 ILE A O 1
ATOM 1718 N N . SER A 1 225 ? 2.331 0.639 17.346 1.00 68.00 225 SER A N 1
ATOM 1719 C CA . SER A 1 225 ? 1.140 0.118 18.010 1.00 68.00 225 SER A CA 1
ATOM 1720 C C . SER A 1 225 ? 0.085 -0.222 16.976 1.00 68.00 225 SER A C 1
ATOM 1722 O O . SER A 1 225 ? -0.012 0.431 15.936 1.00 68.00 225 SER A O 1
ATOM 1724 N N . GLU A 1 226 ? -0.695 -1.257 17.249 1.00 73.88 226 GLU A N 1
ATOM 1725 C CA . GLU A 1 226 ? -1.829 -1.633 16.417 1.00 73.88 226 GLU A CA 1
ATOM 1726 C C . GLU A 1 226 ? -3.130 -1.224 17.102 1.00 73.88 226 GLU A C 1
ATOM 1728 O O . GLU A 1 226 ? -3.298 -1.314 18.316 1.00 73.88 226 GLU A O 1
ATOM 1733 N N . PHE A 1 227 ? -4.049 -0.707 16.304 1.00 70.25 227 PHE A N 1
ATOM 1734 C CA . PHE A 1 227 ? -5.332 -0.203 16.748 1.00 70.25 227 PHE A CA 1
ATOM 1735 C C . PHE A 1 227 ? -6.414 -0.878 15.926 1.00 70.25 227 PHE A C 1
ATOM 1737 O O . PHE A 1 227 ? -6.297 -1.004 14.704 1.00 70.25 227 PHE A O 1
ATOM 1744 N N . GLU A 1 228 ? -7.472 -1.303 16.603 1.00 71.38 228 GLU A N 1
ATOM 1745 C CA . GLU A 1 228 ? -8.673 -1.801 15.961 1.00 71.38 228 GLU A CA 1
ATOM 1746 C C . GLU A 1 228 ? -9.751 -0.717 16.022 1.00 71.38 228 GLU A C 1
ATOM 1748 O O . GLU A 1 228 ? -10.191 -0.289 17.093 1.00 71.38 228 GLU A O 1
ATOM 1753 N N . PHE A 1 229 ? -10.157 -0.255 14.848 1.00 70.56 229 PHE A N 1
ATOM 1754 C CA . PHE A 1 229 ? -11.203 0.732 14.653 1.00 70.56 229 PHE A CA 1
ATOM 1755 C C . PHE A 1 229 ? -12.470 0.016 14.225 1.00 70.56 229 PHE A C 1
ATOM 1757 O O . PHE A 1 229 ? -12.438 -0.850 13.350 1.00 70.56 229 PHE A O 1
ATOM 1764 N N . VAL A 1 230 ? -13.588 0.403 14.819 1.00 66.75 230 VAL A N 1
ATOM 1765 C CA . VAL A 1 230 ? -14.899 -0.117 14.460 1.00 66.75 230 VAL A CA 1
ATOM 1766 C C . VAL A 1 230 ? -15.686 1.026 13.824 1.00 66.75 230 VAL A C 1
ATOM 1768 O O . VAL A 1 230 ? -15.858 2.084 14.420 1.00 66.75 230 VAL A O 1
ATOM 1771 N N . ILE A 1 231 ? -16.111 0.856 12.574 1.00 66.38 231 ILE A N 1
ATOM 1772 C CA . ILE A 1 231 ? -16.844 1.880 11.822 1.00 66.38 231 ILE A CA 1
ATOM 1773 C C . ILE A 1 231 ? -18.269 1.384 11.604 1.00 66.38 231 ILE A C 1
ATOM 1775 O O . ILE A 1 231 ? -18.479 0.296 11.059 1.00 66.38 231 ILE A O 1
ATOM 1779 N N . TYR A 1 232 ? -19.243 2.199 11.998 1.00 65.25 232 TYR A N 1
ATOM 1780 C CA . TYR A 1 232 ? -20.661 1.927 11.797 1.00 65.25 232 TYR A CA 1
ATOM 1781 C C . TYR A 1 232 ? -21.194 2.745 10.622 1.00 65.25 232 TYR A C 1
ATOM 1783 O O . TYR A 1 232 ? -20.663 3.806 10.299 1.00 65.25 232 TYR A O 1
ATOM 1791 N N . LYS A 1 233 ? -22.287 2.268 10.007 1.00 53.78 233 LYS A N 1
ATOM 1792 C CA . LYS A 1 233 ? -22.892 2.842 8.789 1.00 53.78 233 LYS A CA 1
ATOM 1793 C C . LYS A 1 233 ? -23.065 4.373 8.824 1.00 53.78 233 LYS A C 1
ATOM 1795 O O . LYS A 1 233 ? -22.926 5.000 7.784 1.00 53.78 233 LYS A O 1
ATOM 1800 N N . ASN A 1 234 ? -23.315 4.961 9.999 1.00 48.81 234 ASN A N 1
ATOM 1801 C CA . ASN A 1 234 ? -23.600 6.392 10.147 1.00 48.81 234 ASN A CA 1
ATOM 1802 C C . ASN A 1 234 ? -22.729 7.120 11.188 1.00 48.81 234 ASN A C 1
ATOM 1804 O O . ASN A 1 234 ? -22.990 8.289 11.430 1.00 48.81 234 ASN A O 1
ATOM 1808 N N . ASN A 1 235 ? -21.748 6.463 11.823 1.00 50.59 235 ASN A N 1
ATOM 1809 C CA . ASN A 1 235 ? -20.869 7.063 12.838 1.00 50.59 235 ASN A CA 1
ATOM 1810 C C . ASN A 1 235 ? -19.564 6.260 12.983 1.00 50.59 235 ASN A C 1
ATOM 1812 O O . ASN A 1 235 ? -19.560 5.030 12.892 1.00 50.59 235 ASN A O 1
ATOM 1816 N N . PHE A 1 236 ? -18.465 6.945 13.308 1.00 50.38 236 PHE A N 1
ATOM 1817 C CA . PHE A 1 236 ? -17.313 6.300 13.937 1.00 50.38 236 PHE A CA 1
ATOM 1818 C C . PHE A 1 236 ? -17.641 6.126 15.412 1.00 50.38 236 PHE A C 1
ATOM 1820 O O . PHE A 1 236 ? -17.663 7.098 16.161 1.00 50.38 236 PHE A O 1
ATOM 1827 N N . GLU A 1 237 ? -17.921 4.903 15.843 1.00 51.06 237 GLU A N 1
ATOM 1828 C CA . GLU A 1 237 ? -18.035 4.627 17.266 1.00 51.06 237 GLU A CA 1
ATOM 1829 C C . GLU A 1 237 ? -16.929 3.645 17.650 1.00 51.06 237 GLU A C 1
ATOM 1831 O O . GLU A 1 237 ? -16.815 2.536 17.150 1.00 51.06 237 GLU A O 1
ATOM 1836 N N . ARG A 1 238 ? -16.132 4.062 18.626 1.00 51.53 238 ARG A N 1
ATOM 1837 C CA . ARG A 1 238 ? -15.237 3.212 19.406 1.00 51.53 238 ARG A CA 1
ATOM 1838 C C . ARG A 1 238 ? -13.925 2.778 18.736 1.00 51.53 238 ARG A C 1
ATOM 1840 O O . ARG A 1 238 ? -13.851 2.058 17.744 1.00 51.53 238 ARG A O 1
ATOM 1847 N N . TRP A 1 239 ? -12.869 3.130 19.451 1.00 48.78 239 TRP A N 1
ATOM 1848 C CA . TRP A 1 239 ? -11.499 2.671 19.283 1.00 48.78 239 TRP A CA 1
ATOM 1849 C C . TRP A 1 239 ? -11.272 1.544 20.290 1.00 48.78 239 TRP A C 1
ATOM 1851 O O . TRP A 1 239 ? -11.593 1.704 21.471 1.00 48.78 239 TRP A O 1
ATOM 1861 N N . THR A 1 240 ? -10.727 0.412 19.854 1.00 43.81 240 THR A N 1
ATOM 1862 C CA . THR A 1 240 ? -10.169 -0.581 20.778 1.00 43.81 240 THR A CA 1
ATOM 1863 C C . THR A 1 240 ? -8.677 -0.675 20.501 1.00 43.81 240 THR A C 1
ATOM 1865 O O . THR A 1 240 ? -8.255 -1.118 19.434 1.00 43.81 240 THR A O 1
ATOM 1868 N N . VAL A 1 241 ? -7.862 -0.223 21.453 1.00 42.28 241 VAL A N 1
ATOM 1869 C CA . VAL A 1 241 ? -6.412 -0.423 21.388 1.00 42.28 241 VAL A CA 1
ATOM 1870 C C . VAL A 1 241 ? -6.155 -1.902 21.656 1.00 42.28 241 VAL A C 1
ATOM 1872 O O . VAL A 1 241 ? -6.433 -2.388 22.752 1.00 42.28 241 VAL A O 1
ATOM 1875 N N . LYS A 1 242 ? -5.671 -2.631 20.651 1.00 42.44 242 LYS A N 1
ATOM 1876 C CA . LYS A 1 242 ? -5.128 -3.976 20.844 1.00 42.44 242 LYS A CA 1
ATOM 1877 C C . LYS A 1 242 ? -3.615 -3.827 20.821 1.00 42.44 242 LYS A C 1
ATOM 1879 O O . LYS A 1 242 ? -3.028 -3.746 19.752 1.00 42.44 242 LYS A O 1
ATOM 1884 N N . GLU A 1 243 ? -2.990 -3.737 21.994 1.00 36.78 243 GLU A N 1
ATOM 1885 C CA . GLU A 1 243 ? -1.527 -3.767 22.081 1.00 36.78 243 GLU A CA 1
ATOM 1886 C C . GLU A 1 243 ? -1.029 -5.092 21.484 1.00 36.78 243 GLU A C 1
ATOM 1888 O O . GLU A 1 243 ? -1.228 -6.161 22.060 1.00 36.78 243 GLU A O 1
ATOM 1893 N N . VAL A 1 244 ? -0.419 -5.022 20.303 1.00 33.84 244 VAL A N 1
ATOM 1894 C CA . VAL A 1 244 ? 0.339 -6.126 19.715 1.00 33.84 244 VAL A CA 1
ATOM 1895 C C . VAL A 1 244 ? 1.808 -5.783 19.950 1.00 33.84 244 VAL A C 1
ATOM 1897 O O . VAL A 1 244 ? 2.327 -4.858 19.323 1.00 33.84 244 VAL A O 1
ATOM 1900 N N . PHE A 1 245 ? 2.413 -6.446 20.940 1.00 32.16 245 PHE A N 1
ATOM 1901 C CA . PHE A 1 245 ? 3.835 -6.334 21.285 1.00 32.16 245 PHE A CA 1
ATOM 1902 C C . PHE A 1 245 ? 4.706 -7.146 20.326 1.00 32.16 245 PHE A C 1
ATOM 1904 O O . PHE A 1 245 ? 4.300 -8.282 19.989 1.00 32.16 245 PHE A O 1
#

Radius of gyration: 20.78 Å; chains: 1; bounding box: 54×45×56 Å

InterPro domains:
  IPR009056 Cytochrome c-like domain [PF00034] (37-117)
  IPR009056 Cytochrome c-like domain [PS51007] (33-119)
  IPR036909 Cytochrome c-like domain superfamily [G3DSA:1.10.760.10] (20-137)
  IPR036909 Cytochrome c-like domain superfamily [SSF46626] (33-131)